Protein AF-0000000070015220 (afdb_homodimer)

InterPro domains:
  IPR000697 WH1/EVH1 domain [PF00568] (7-108)
  IPR000697 WH1/EVH1 domain [PS50229] (1-115)
  IPR000697 WH1/EVH1 domain [SM00461] (4-112)
  IPR011993 PH-like domain superfamily [G3DSA:2.30.29.30] (2-119)

Solvent-accessible surface area (backbone atoms only — not comparable to full-atom values): 13710 Å² total; per-residue (Å²): 125,86,47,76,16,44,38,71,72,39,72,27,45,23,29,56,28,28,55,36,79,88,76,70,39,80,36,51,31,42,79,93,55,78,65,57,18,47,35,29,39,30,36,32,61,74,76,72,43,38,30,45,37,26,29,32,70,86,80,63,44,53,48,39,80,42,76,64,48,78,83,61,52,76,40,75,77,46,73,34,32,34,34,36,52,62,102,84,46,40,39,35,39,43,30,80,34,54,66,33,30,48,50,46,48,55,44,50,53,50,57,50,52,65,63,47,76,68,81,76,81,71,73,80,127,125,85,48,74,16,44,38,72,72,39,74,28,44,23,28,55,28,27,55,36,78,88,77,71,38,79,37,52,31,43,79,91,55,80,64,58,18,46,33,28,39,31,36,31,61,75,76,69,44,39,31,44,38,27,30,32,70,86,79,61,43,54,49,39,80,42,76,63,50,77,83,60,52,75,41,75,78,45,73,34,31,36,34,37,52,62,101,85,48,38,40,32,37,43,29,79,34,54,67,32,32,48,51,45,47,54,44,49,52,52,58,51,52,67,61,48,76,69,80,77,78,69,68,80,127

Organism: Takifugu rubripes (NCBI:txid31033)

Radius of gyration: 19.36 Å; Cα contacts (8 Å, |Δi|>4): 521; chains: 2; bounding box: 51×55×59 Å

pLDDT: mean 88.18, std 17.17, range [24.25, 98.88]

Nearest PDB structures (foldseek):
  1qc6-assembly1_B  TM=9.858E-01  e=2.559E-16  Mus musculus
  4my6-assembly1_A  TM=9.684E-01  e=3.183E-16  Homo sapiens
  7lxf-assembly1_A  TM=9.556E-01  e=7.214E-16  Homo sapiens
  2xqn-assembly1_M  TM=9.614E-01  e=1.548E-15  Homo sapiens
  7lxe-assembly1_A  TM=9.108E-01  e=7.618E-16  Homo sapiens

Foldseek 3Di:
DQPQDKDWPFKFKWFKWWQDPVVRDTAGLDPPDTDIWIWTWIARSVVRWIWIWTARPPPRDTSDTGTDDAPWDKDPPDLQKIWTDDPPIIMMIGTPDSVRSVRVVVVSVVNNCSPPPDPPPPPDD/DQPQDKDWPFKFKWFKWWQDPVVRDTAGLDPPDTDIWIWTWIARSVVRWIWIWTARPPPRDTSDTGTDDAPWDKDPPDLQKIWTDDPPIIMMIGTPDSVRSVRVVVVSVVNNCSPPPDPPPPPDD

Sequence (250 aa):
LATWSEQSICQARASVMVYDDTSKKWVPIKPGQQGFSRINIYHNTANNTFRVVGVKLQDQQVVINYSIVKGLKYNQATPTFHQWRDARQVYGLNFASKEEATTFSNAMLFALNAYSPGGDRVCPSLATWSEQSICQARASVMVYDDTSKKWVPIKPGQQGFSRINIYHNTANNTFRVVGVKLQDQQVVINYSIVKGLKYNQATPTFHQWRDARQVYGLNFASKEEATTFSNAMLFALNAYSPGGDRVCPS

Structure (mmCIF, N/CA/C/O backbone):
data_AF-0000000070015220-model_v1
#
loop_
_entity.id
_entity.type
_entity.pdbx_description
1 polymer 'Ena/VASP-like protein'
#
loop_
_atom_site.group_PDB
_atom_site.id
_atom_site.type_symbol
_atom_site.label_atom_id
_atom_site.label_alt_id
_atom_site.label_comp_id
_atom_site.label_asym_id
_atom_site.label_entity_id
_atom_site.label_seq_id
_atom_site.pdbx_PDB_ins_code
_atom_site.Cartn_x
_atom_site.Cartn_y
_atom_site.Cartn_z
_atom_site.occupancy
_atom_site.B_iso_or_equiv
_atom_site.auth_seq_id
_atom_site.auth_comp_id
_atom_site.auth_asym_id
_atom_site.auth_atom_id
_atom_site.pdbx_PDB_model_num
ATOM 1 N N . LEU A 1 1 ? -0.855 18.141 -13.922 1 39.09 1 LEU A N 1
ATOM 2 C CA . LEU A 1 1 ? -0.878 18.297 -12.477 1 39.09 1 LEU A CA 1
ATOM 3 C C . LEU A 1 1 ? -0.25 17.094 -11.781 1 39.09 1 LEU A C 1
ATOM 5 O O . LEU A 1 1 ? -0.646 15.953 -12.031 1 39.09 1 LEU A O 1
ATOM 9 N N . ALA A 1 2 ? 0.963 17.172 -11.562 1 47.69 2 ALA A N 1
ATOM 10 C CA . ALA A 1 2 ? 1.777 16.094 -11.008 1 47.69 2 ALA A CA 1
ATOM 11 C C . ALA A 1 2 ? 1.058 15.391 -9.859 1 47.69 2 ALA A C 1
ATOM 13 O O . ALA A 1 2 ? 0.709 16.031 -8.859 1 47.69 2 ALA A O 1
ATOM 14 N N . THR A 1 3 ? 0.126 14.461 -10.102 1 61.5 3 THR A N 1
ATOM 15 C CA . THR A 1 3 ? -0.592 13.82 -9.008 1 61.5 3 THR A CA 1
ATOM 16 C C . THR A 1 3 ? 0.367 13.039 -8.109 1 61.5 3 THR A C 1
ATOM 18 O O . THR A 1 3 ? 1.135 12.203 -8.602 1 61.5 3 THR A O 1
ATOM 21 N N . TRP A 1 4 ? 0.895 13.672 -7.074 1 70.38 4 TRP A N 1
ATOM 22 C CA . TRP A 1 4 ? 1.759 13.102 -6.043 1 70.38 4 TRP A CA 1
ATOM 23 C C . TRP A 1 4 ? 1.118 11.875 -5.414 1 70.38 4 TRP A C 1
ATOM 25 O O . TRP A 1 4 ? 1.665 11.289 -4.473 1 70.38 4 TRP A O 1
ATOM 35 N N . SER A 1 5 ? 0.037 11.43 -6.16 1 80.25 5 SER A N 1
ATOM 36 C CA . SER A 1 5 ? -0.759 10.352 -5.582 1 80.25 5 SER A CA 1
ATOM 37 C C . SER A 1 5 ? -0.49 9.023 -6.285 1 80.25 5 SER A C 1
ATOM 39 O O . SER A 1 5 ? 0.103 9 -7.367 1 80.25 5 SER A O 1
ATOM 41 N N . GLU A 1 6 ? -0.924 7.969 -5.617 1 92.19 6 GLU A N 1
ATOM 42 C CA . GLU A 1 6 ? -0.95 6.617 -6.164 1 92.19 6 GLU A CA 1
ATOM 43 C C . GLU A 1 6 ? -2.018 6.48 -7.246 1 92.19 6 GLU A C 1
ATOM 45 O O . GLU A 1 6 ? -3.186 6.805 -7.016 1 92.19 6 GLU A O 1
ATOM 50 N N . GLN A 1 7 ? -1.54 6.113 -8.445 1 93.81 7 GLN A N 1
ATOM 51 C CA . GLN A 1 7 ? -2.49 5.898 -9.531 1 93.81 7 GLN A CA 1
ATOM 52 C C . GLN A 1 7 ? -2.635 4.414 -9.852 1 93.81 7 GLN A C 1
ATOM 54 O O . GLN A 1 7 ? -1.653 3.748 -10.188 1 93.81 7 GLN A O 1
ATOM 59 N N . SER A 1 8 ? -3.865 3.957 -9.727 1 96.38 8 SER A N 1
ATOM 60 C CA . SER A 1 8 ? -4.125 2.564 -10.078 1 96.38 8 SER A CA 1
ATOM 61 C C . SER A 1 8 ? -4.086 2.363 -11.594 1 96.38 8 SER A C 1
ATOM 63 O O . SER A 1 8 ? -4.77 3.07 -12.336 1 96.38 8 SER A O 1
ATOM 65 N N . ILE A 1 9 ? -3.328 1.391 -12.031 1 97 9 ILE A N 1
ATOM 66 C CA . ILE A 1 9 ? -3.258 1.188 -13.477 1 97 9 ILE A CA 1
ATOM 67 C C . ILE A 1 9 ? -4.004 -0.091 -13.859 1 97 9 ILE A C 1
ATOM 69 O O . ILE A 1 9 ? -4.199 -0.375 -15.039 1 97 9 ILE A O 1
ATOM 73 N N . CYS A 1 10 ? -4.395 -0.851 -12.914 1 98 10 CYS A N 1
ATOM 74 C CA . CYS A 1 10 ? -5.277 -1.993 -13.117 1 98 10 CYS A CA 1
ATOM 75 C C . CYS A 1 10 ? -5.863 -2.471 -11.789 1 98 10 CYS A C 1
ATOM 77 O O . CYS A 1 10 ? -5.375 -2.098 -10.727 1 98 10 CYS A O 1
ATOM 79 N N . GLN A 1 11 ? -6.918 -3.24 -11.945 1 98.19 11 GLN A N 1
ATOM 80 C CA . GLN A 1 11 ? -7.566 -3.861 -10.797 1 98.19 11 GLN A CA 1
ATOM 81 C C . GLN A 1 11 ? -8.055 -5.266 -11.133 1 98.19 11 GLN A C 1
ATOM 83 O O . GLN A 1 11 ? -8.602 -5.5 -12.211 1 98.19 11 GLN A O 1
ATOM 88 N N . ALA A 1 12 ? -7.836 -6.195 -10.219 1 98.31 12 ALA A N 1
ATOM 89 C CA . ALA A 1 12 ? -8.281 -7.582 -10.352 1 98.31 12 ALA A CA 1
ATOM 90 C C . ALA A 1 12 ? -8.594 -8.195 -8.992 1 98.31 12 ALA A C 1
ATOM 92 O O . ALA A 1 12 ? -8.227 -7.641 -7.957 1 98.31 12 ALA A O 1
ATOM 93 N N . ARG A 1 13 ? -9.391 -9.32 -9.039 1 97.69 13 ARG A N 1
ATOM 94 C CA . ARG A 1 13 ? -9.672 -10.078 -7.828 1 97.69 13 ARG A CA 1
ATOM 95 C C . ARG A 1 13 ? -8.875 -11.375 -7.797 1 97.69 13 ARG A C 1
ATOM 97 O O . ARG A 1 13 ? -8.883 -12.141 -8.766 1 97.69 13 ARG A O 1
ATOM 104 N N . ALA A 1 14 ? -8.18 -11.523 -6.656 1 98.31 14 ALA A N 1
ATOM 105 C CA . ALA A 1 14 ? -7.371 -12.727 -6.527 1 98.31 14 ALA A CA 1
ATOM 106 C C . ALA A 1 14 ? -7.148 -13.086 -5.059 1 98.31 14 ALA A C 1
ATOM 108 O O . ALA A 1 14 ? -7.277 -12.234 -4.18 1 98.31 14 ALA A O 1
ATOM 109 N N . SER A 1 15 ? -6.906 -14.336 -4.82 1 97.25 15 SER A N 1
ATOM 110 C CA . SER A 1 15 ? -6.348 -14.773 -3.545 1 97.25 15 SER A CA 1
ATOM 111 C C . SER A 1 15 ? -4.832 -14.625 -3.525 1 97.25 15 SER A C 1
ATOM 113 O O . SER A 1 15 ? -4.156 -15.008 -4.484 1 97.25 15 SER A O 1
ATOM 115 N N . VAL A 1 16 ? -4.355 -14.07 -2.48 1 96.75 16 VAL A N 1
ATOM 116 C CA . VAL A 1 16 ? -2.922 -13.844 -2.35 1 96.75 16 VAL A CA 1
ATOM 117 C C . VAL A 1 16 ? -2.295 -14.961 -1.519 1 96.75 16 VAL A C 1
ATOM 119 O O . VAL A 1 16 ? -2.693 -15.188 -0.374 1 96.75 16 VAL A O 1
ATOM 122 N N . MET A 1 17 ? -1.273 -15.523 -2.117 1 95.38 17 MET A N 1
ATOM 123 C CA . MET A 1 17 ? -0.65 -16.672 -1.465 1 95.38 17 MET A CA 1
ATOM 124 C C . MET A 1 17 ? 0.87 -16.578 -1.523 1 95.38 17 MET A C 1
ATOM 126 O O . MET A 1 17 ? 1.415 -15.789 -2.305 1 95.38 17 MET A O 1
ATOM 130 N N . VAL A 1 18 ? 1.511 -17.25 -0.59 1 94.56 18 VAL A N 1
ATOM 131 C CA . VAL A 1 18 ? 2.963 -17.406 -0.604 1 94.56 18 VAL A CA 1
ATOM 132 C C . VAL A 1 18 ? 3.332 -18.875 -0.533 1 94.56 18 VAL A C 1
ATOM 134 O O . VAL A 1 18 ? 2.598 -19.688 0.046 1 94.56 18 VAL A O 1
ATOM 137 N N . TYR A 1 19 ? 4.438 -19.156 -1.204 1 94.38 19 TYR A N 1
ATOM 138 C CA . TYR A 1 19 ? 4.898 -20.547 -1.165 1 94.38 19 TYR A CA 1
ATOM 139 C C . TYR A 1 19 ? 5.715 -20.812 0.093 1 94.38 19 TYR A C 1
ATOM 141 O O . TYR A 1 19 ? 6.691 -20.109 0.366 1 94.38 19 TYR A O 1
ATOM 149 N N . ASP A 1 20 ? 5.297 -21.75 0.908 1 91.5 20 ASP A N 1
ATOM 150 C CA . ASP A 1 20 ? 6.023 -22.188 2.098 1 91.5 20 ASP A CA 1
ATOM 151 C C . ASP A 1 20 ? 6.992 -23.312 1.769 1 91.5 20 ASP A C 1
ATOM 153 O O . ASP A 1 20 ? 6.582 -24.469 1.609 1 91.5 20 ASP A O 1
ATOM 157 N N . ASP A 1 21 ? 8.273 -23 1.827 1 89.81 21 ASP A N 1
ATOM 158 C CA . ASP A 1 21 ? 9.289 -23.984 1.46 1 89.81 21 ASP A CA 1
ATOM 159 C C . ASP A 1 21 ? 9.367 -25.109 2.486 1 89.81 21 ASP A C 1
ATOM 161 O O . ASP A 1 21 ? 9.805 -26.219 2.17 1 89.81 21 ASP A O 1
ATOM 165 N N . THR A 1 22 ? 8.992 -24.797 3.734 1 89.5 22 THR A N 1
ATOM 166 C CA . THR A 1 22 ? 9.031 -25.797 4.793 1 89.5 22 THR A CA 1
ATOM 167 C C . THR A 1 22 ? 7.953 -26.859 4.57 1 89.5 22 THR A C 1
ATOM 169 O O . THR A 1 22 ? 8.234 -28.047 4.621 1 89.5 22 THR A O 1
ATOM 172 N N . SER A 1 23 ? 6.742 -26.406 4.227 1 91.56 23 SER A N 1
ATOM 173 C CA . SER A 1 23 ? 5.625 -27.328 4.023 1 91.56 23 SER A CA 1
ATOM 174 C C . SER A 1 23 ? 5.445 -27.656 2.547 1 91.56 23 SER A C 1
ATOM 176 O O . SER A 1 23 ? 4.641 -28.531 2.197 1 91.56 23 SER A O 1
ATOM 178 N N . LYS A 1 24 ? 6.258 -27.047 1.681 1 93.56 24 LYS A N 1
ATOM 179 C CA . LYS A 1 24 ? 6.203 -27.25 0.235 1 93.56 24 LYS A CA 1
ATOM 180 C C . LYS A 1 24 ? 4.785 -27.047 -0.293 1 93.56 24 LYS A C 1
ATOM 182 O O . LYS A 1 24 ? 4.293 -27.859 -1.078 1 93.56 24 LYS A O 1
ATOM 187 N N . LYS A 1 25 ? 4.055 -26.062 0.252 1 95.19 25 LYS A N 1
ATOM 188 C CA . LYS A 1 25 ? 2.684 -25.75 -0.137 1 95.19 25 LYS A CA 1
ATOM 189 C C . LYS A 1 25 ? 2.473 -24.234 -0.258 1 95.19 25 LYS A C 1
ATOM 191 O O . LYS A 1 25 ? 3.203 -23.453 0.352 1 95.19 25 LYS A O 1
ATOM 196 N N . TRP A 1 26 ? 1.446 -23.953 -1.144 1 94.5 26 TRP A N 1
ATOM 197 C CA . TRP A 1 26 ? 0.978 -22.578 -1.171 1 94.5 26 TRP A CA 1
ATOM 198 C C . TRP A 1 26 ? 0.097 -22.281 0.037 1 94.5 26 TRP A C 1
ATOM 200 O O . TRP A 1 26 ? -0.83 -23.031 0.34 1 94.5 26 TRP A O 1
ATOM 210 N N . VAL A 1 27 ? 0.377 -21.219 0.786 1 93.44 27 VAL A N 1
ATOM 211 C CA . VAL A 1 27 ? -0.422 -20.828 1.943 1 93.44 27 VAL A CA 1
ATOM 212 C C . VAL A 1 27 ? -0.883 -19.375 1.788 1 93.44 27 VAL A C 1
ATOM 214 O O . VAL A 1 27 ? -0.221 -18.578 1.124 1 93.44 27 VAL A O 1
ATOM 217 N N . PRO A 1 28 ? -2.088 -19.094 2.371 1 93 28 PRO A N 1
ATOM 218 C CA . PRO A 1 28 ? -2.479 -17.688 2.346 1 93 28 PRO A CA 1
ATOM 219 C C . PRO A 1 28 ? -1.412 -16.766 2.936 1 93 28 PRO A C 1
ATOM 221 O O . PRO A 1 28 ? -0.749 -17.125 3.91 1 93 28 PRO A O 1
ATOM 224 N N . ILE A 1 29 ? -1.245 -15.625 2.369 1 91.56 29 ILE A N 1
ATOM 225 C CA . ILE A 1 29 ? -0.205 -14.695 2.807 1 91.56 29 ILE A CA 1
ATOM 226 C C . ILE A 1 29 ? -0.492 -14.234 4.234 1 91.56 29 ILE A C 1
ATOM 228 O O . ILE A 1 29 ? 0.433 -13.977 5.008 1 91.56 29 ILE A O 1
ATOM 232 N N . LYS A 1 30 ? -1.742 -14.016 4.566 1 86.81 30 LYS A N 1
ATOM 233 C CA . LYS A 1 30 ? -2.172 -13.789 5.945 1 86.81 30 LYS A CA 1
ATOM 234 C C . LYS A 1 30 ? -2.883 -15.016 6.508 1 86.81 30 LYS A C 1
ATOM 236 O O . LYS A 1 30 ? -3.984 -15.359 6.074 1 86.81 30 LYS A O 1
ATOM 241 N N . PRO A 1 31 ? -2.133 -15.57 7.445 1 77.88 31 PRO A N 1
ATOM 242 C CA . PRO A 1 31 ? -2.732 -16.797 7.988 1 77.88 31 PRO A CA 1
ATOM 243 C C . PRO A 1 31 ? -4.156 -16.578 8.492 1 77.88 31 PRO A C 1
ATOM 245 O O . PRO A 1 31 ? -4.434 -15.586 9.172 1 77.88 31 PRO A O 1
ATOM 248 N N . GLY A 1 32 ? -5.02 -17.438 8.141 1 77.81 32 GLY A N 1
ATOM 249 C CA . GLY A 1 32 ? -6.398 -17.391 8.594 1 77.81 32 GLY A CA 1
ATOM 250 C C . GLY A 1 32 ? -7.27 -16.453 7.762 1 77.81 32 GLY A C 1
ATOM 251 O O . GLY A 1 32 ? -8.477 -16.375 7.98 1 77.81 32 GLY A O 1
ATOM 252 N N . GLN A 1 33 ? -6.672 -15.773 6.926 1 79.56 33 GLN A N 1
ATOM 253 C CA . GLN A 1 33 ? -7.438 -14.875 6.07 1 79.56 33 GLN A CA 1
ATOM 254 C C . GLN A 1 33 ? -7.543 -15.43 4.648 1 79.56 33 GLN A C 1
ATOM 256 O O . GLN A 1 33 ? -6.613 -15.281 3.852 1 79.56 33 GLN A O 1
ATOM 261 N N . GLN A 1 34 ? -8.617 -16.156 4.477 1 81.75 34 GLN A N 1
ATOM 262 C CA . GLN A 1 34 ? -8.875 -16.719 3.148 1 81.75 34 GLN A CA 1
ATOM 263 C C . GLN A 1 34 ? -9.828 -15.828 2.355 1 81.75 34 GLN A C 1
ATOM 265 O O . GLN A 1 34 ? -10.438 -14.906 2.91 1 81.75 34 GLN A O 1
ATOM 270 N N . GLY A 1 35 ? -9.852 -16.016 1.028 1 91.31 35 GLY A N 1
ATOM 271 C CA . GLY A 1 35 ? -10.773 -15.258 0.188 1 91.31 35 GLY A CA 1
ATOM 272 C C . GLY A 1 35 ? -10.062 -14.336 -0.789 1 91.31 35 GLY A C 1
ATOM 273 O O . GLY A 1 35 ? -8.836 -14.32 -0.853 1 91.31 35 GLY A O 1
ATOM 274 N N . PHE A 1 36 ? -10.852 -13.656 -1.518 1 95.81 36 PHE A N 1
ATOM 275 C CA . PHE A 1 36 ? -10.32 -12.781 -2.553 1 95.81 36 PHE A CA 1
ATOM 276 C C . PHE A 1 36 ? -10.016 -11.398 -1.986 1 95.81 36 PHE A C 1
ATOM 278 O O . PHE A 1 36 ? -10.656 -10.961 -1.032 1 95.81 36 PHE A O 1
ATOM 285 N N . SER A 1 37 ? -9.039 -10.875 -2.541 1 96.62 37 SER A N 1
ATOM 286 C CA . SER A 1 37 ? -8.695 -9.477 -2.336 1 96.62 37 SER A CA 1
ATOM 287 C C . SER A 1 37 ? -8.773 -8.688 -3.641 1 96.62 37 SER A C 1
ATOM 289 O O . SER A 1 37 ? -8.727 -9.273 -4.727 1 96.62 37 SER A O 1
ATOM 291 N N . ARG A 1 38 ? -9.031 -7.438 -3.469 1 97 38 ARG A N 1
ATOM 292 C CA . ARG A 1 38 ? -8.859 -6.539 -4.605 1 97 38 ARG A CA 1
ATOM 293 C C . ARG A 1 38 ? -7.387 -6.219 -4.828 1 97 38 ARG A C 1
ATOM 295 O O . ARG A 1 38 ? -6.734 -5.637 -3.955 1 97 38 ARG A O 1
ATOM 302 N N . ILE A 1 39 ? -6.859 -6.629 -6.023 1 98.31 39 ILE A N 1
ATOM 303 C CA . ILE A 1 39 ? -5.449 -6.445 -6.348 1 98.31 39 ILE A CA 1
ATOM 304 C C . ILE A 1 39 ? -5.297 -5.281 -7.324 1 98.31 39 ILE A C 1
ATOM 306 O O . ILE A 1 39 ? -5.941 -5.254 -8.375 1 98.31 39 ILE A O 1
ATOM 310 N N . ASN A 1 40 ? -4.496 -4.293 -6.949 1 98.25 40 ASN A N 1
ATOM 311 C CA . ASN A 1 40 ? -4.168 -3.188 -7.84 1 98.25 40 ASN A CA 1
ATOM 312 C C . ASN A 1 40 ? -2.662 -3.07 -8.055 1 98.25 40 ASN A C 1
ATOM 314 O O . ASN A 1 40 ? -1.873 -3.449 -7.191 1 98.25 40 ASN A O 1
ATOM 318 N N . ILE A 1 41 ? -2.359 -2.693 -9.188 1 98.31 41 ILE A N 1
ATOM 319 C CA . ILE A 1 41 ? -1.02 -2.156 -9.398 1 98.31 41 ILE A CA 1
ATOM 320 C C . ILE A 1 41 ? -1.067 -0.631 -9.398 1 98.31 41 ILE A C 1
ATOM 322 O O . ILE A 1 41 ? -1.793 -0.024 -10.188 1 98.31 41 ILE A O 1
ATOM 326 N N . TYR A 1 42 ? -0.327 -0.09 -8.477 1 97.5 42 TYR A N 1
ATOM 327 C CA . TYR A 1 42 ? -0.284 1.364 -8.367 1 97.5 42 TYR A CA 1
ATOM 328 C C . TYR A 1 42 ? 1.027 1.915 -8.914 1 97.5 42 TYR A C 1
ATOM 330 O O . TYR A 1 42 ? 2.09 1.323 -8.711 1 97.5 42 TYR A O 1
ATOM 338 N N . HIS A 1 43 ? 0.865 3.041 -9.555 1 95.69 43 HIS A N 1
ATOM 339 C CA . HIS A 1 43 ? 2.01 3.83 -10 1 95.69 43 HIS A CA 1
ATOM 340 C C . HIS A 1 43 ? 2.166 5.094 -9.164 1 95.69 43 HIS A C 1
ATOM 342 O O . HIS A 1 43 ? 1.271 5.941 -9.133 1 95.69 43 HIS A O 1
ATOM 348 N N . ASN A 1 44 ? 3.262 5.184 -8.453 1 91.75 44 ASN A N 1
ATOM 349 C CA . ASN A 1 44 ? 3.656 6.438 -7.824 1 91.75 44 ASN A CA 1
ATOM 350 C C . ASN A 1 44 ? 4.445 7.324 -8.781 1 91.75 44 ASN A C 1
ATOM 352 O O . ASN A 1 44 ? 5.656 7.148 -8.945 1 91.75 44 ASN A O 1
ATOM 356 N N . THR A 1 45 ? 3.75 8.266 -9.312 1 85.44 45 THR A N 1
ATOM 357 C CA . THR A 1 45 ? 4.328 9.078 -10.375 1 85.44 45 THR A CA 1
ATOM 358 C C . THR A 1 45 ? 5.457 9.953 -9.836 1 85.44 45 THR A C 1
ATOM 360 O O . THR A 1 45 ? 6.422 10.242 -10.555 1 85.44 45 THR A O 1
ATOM 363 N N . ALA A 1 46 ? 5.336 10.336 -8.609 1 79.19 46 ALA A N 1
ATOM 364 C CA . ALA A 1 46 ? 6.379 11.172 -8.016 1 79.19 46 ALA A CA 1
ATOM 365 C C . ALA A 1 46 ? 7.715 10.43 -7.973 1 79.19 46 ALA A C 1
ATOM 367 O O . ALA A 1 46 ? 8.758 11.008 -8.266 1 79.19 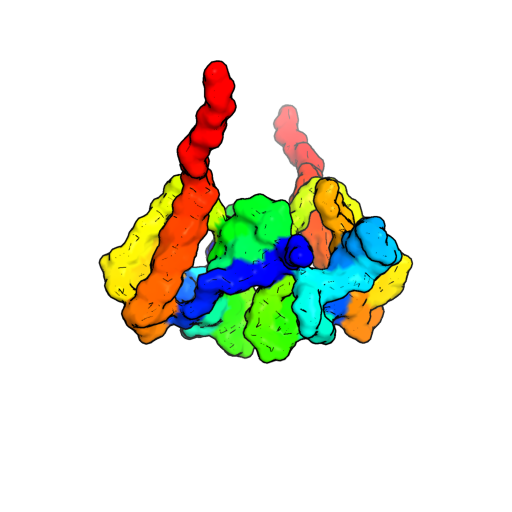46 ALA A O 1
ATOM 368 N N . ASN A 1 47 ? 7.695 9.156 -7.641 1 85.5 47 ASN A N 1
ATOM 369 C CA . ASN A 1 47 ? 8.906 8.352 -7.535 1 85.5 47 ASN A CA 1
ATOM 370 C C . ASN A 1 47 ? 9.094 7.449 -8.758 1 85.5 47 ASN A C 1
ATOM 372 O O . ASN A 1 47 ? 10.141 6.812 -8.906 1 85.5 47 ASN A O 1
ATOM 376 N N . ASN A 1 48 ? 8.18 7.453 -9.664 1 88.81 48 ASN A N 1
ATOM 377 C CA . ASN A 1 48 ? 8.141 6.57 -10.828 1 88.81 48 ASN A CA 1
ATOM 378 C C . ASN A 1 48 ? 8.359 5.113 -10.43 1 88.81 48 ASN A C 1
ATOM 380 O O . ASN A 1 48 ? 9.219 4.434 -10.992 1 88.81 48 ASN A O 1
ATOM 384 N N . THR A 1 49 ? 7.637 4.703 -9.391 1 93.44 49 THR A N 1
ATOM 385 C CA . THR A 1 49 ? 7.711 3.334 -8.898 1 93.44 49 THR A CA 1
ATOM 386 C C . THR A 1 49 ? 6.348 2.652 -8.977 1 93.44 49 THR A C 1
ATOM 388 O O . THR A 1 49 ? 5.316 3.324 -9.07 1 93.44 49 THR A O 1
ATOM 391 N N . PHE A 1 50 ? 6.344 1.311 -9.016 1 96.81 50 PHE A N 1
ATOM 392 C CA . PHE A 1 50 ? 5.129 0.509 -9.086 1 96.81 50 PHE A CA 1
ATOM 393 C C . PHE A 1 50 ? 5.051 -0.463 -7.914 1 96.81 50 PHE A C 1
ATOM 395 O O . PHE A 1 50 ? 6.066 -1.007 -7.484 1 96.81 50 PHE A O 1
ATOM 402 N N . ARG A 1 51 ? 3.816 -0.59 -7.441 1 97.25 51 ARG A N 1
ATOM 403 C CA . ARG A 1 51 ? 3.621 -1.556 -6.363 1 97.25 51 ARG A CA 1
ATOM 404 C C . ARG A 1 51 ? 2.354 -2.375 -6.59 1 97.25 51 ARG A C 1
ATOM 406 O O . ARG A 1 51 ? 1.342 -1.848 -7.055 1 97.25 51 ARG A O 1
ATOM 413 N N . VAL A 1 52 ? 2.43 -3.684 -6.293 1 97.81 52 VAL A N 1
ATOM 414 C CA . VAL A 1 52 ? 1.242 -4.52 -6.172 1 97.81 52 VAL A CA 1
ATOM 415 C C . VAL A 1 52 ? 0.638 -4.359 -4.777 1 97.81 52 VAL A C 1
ATOM 417 O O . VAL A 1 52 ? 1.297 -4.637 -3.771 1 97.81 52 VAL A O 1
ATOM 420 N N . VAL A 1 53 ? -0.586 -3.869 -4.75 1 97.75 53 VAL A N 1
ATOM 421 C CA . VAL A 1 53 ? -1.269 -3.693 -3.471 1 97.75 53 VAL A CA 1
ATOM 422 C C . VAL A 1 53 ? -2.564 -4.5 -3.461 1 97.75 53 VAL A C 1
ATOM 424 O O . VAL A 1 53 ? -3.387 -4.375 -4.375 1 97.75 53 VAL A O 1
ATOM 427 N N . GLY A 1 54 ? -2.695 -5.375 -2.479 1 96.94 54 GLY A N 1
ATOM 428 C CA . GLY A 1 54 ? -3.904 -6.156 -2.281 1 96.94 54 GLY A CA 1
ATOM 429 C C . GLY A 1 54 ? -4.672 -5.762 -1.033 1 96.94 54 GLY A C 1
ATOM 430 O O . GLY A 1 54 ? -4.102 -5.684 0.056 1 96.94 54 GLY A O 1
ATOM 431 N N . VAL A 1 55 ? -5.973 -5.531 -1.207 1 95.38 55 VAL A N 1
ATOM 432 C CA . VAL A 1 55 ? -6.836 -5.133 -0.1 1 95.38 55 VAL A CA 1
ATOM 433 C C . VAL A 1 55 ? -7.953 -6.16 0.083 1 95.38 55 VAL A C 1
ATOM 435 O O . VAL A 1 55 ? -8.68 -6.469 -0.863 1 95.38 55 VAL A O 1
ATOM 438 N N . LYS A 1 56 ? -7.965 -6.59 1.347 1 93.81 56 LYS A N 1
ATOM 439 C CA . LYS A 1 56 ? -9.008 -7.57 1.635 1 93.81 56 LYS A CA 1
ATOM 440 C C . LYS A 1 56 ? -10.398 -6.957 1.461 1 93.81 56 LYS A C 1
ATOM 442 O O . LYS A 1 56 ? -10.648 -5.836 1.91 1 93.81 56 LYS A O 1
ATOM 447 N N . LEU A 1 57 ? -11.312 -7.801 0.904 1 88.5 57 LEU A N 1
ATOM 448 C CA . LEU A 1 57 ? -12.672 -7.324 0.665 1 88.5 57 LEU A CA 1
ATOM 449 C C . LEU A 1 57 ? -13.445 -7.203 1.974 1 88.5 57 LEU A C 1
ATOM 451 O O . LEU A 1 57 ? -14.273 -6.305 2.129 1 88.5 57 LEU A O 1
ATOM 455 N N . GLN A 1 58 ? -13.156 -7.977 2.908 1 87.31 58 GLN A N 1
ATOM 456 C CA . GLN A 1 58 ? -13.93 -8.086 4.141 1 87.31 58 GLN A CA 1
ATOM 457 C C . GLN A 1 58 ? -13.609 -6.938 5.094 1 87.31 58 GLN A C 1
ATOM 459 O O . GLN A 1 58 ? -14.516 -6.258 5.582 1 87.31 58 GLN A O 1
ATOM 464 N N . ASP A 1 59 ? -12.328 -6.66 5.379 1 87.06 59 ASP A N 1
ATOM 465 C CA . ASP A 1 59 ? -11.969 -5.691 6.41 1 87.06 59 ASP A CA 1
ATOM 466 C C . ASP A 1 59 ? -11.133 -4.555 5.836 1 87.06 59 ASP A C 1
ATOM 468 O O . ASP A 1 59 ? -10.695 -3.668 6.57 1 87.06 59 ASP A O 1
ATOM 472 N N . GLN A 1 60 ? -10.852 -4.582 4.574 1 89.19 60 GLN A N 1
ATOM 473 C CA . GLN A 1 60 ? -10.164 -3.541 3.812 1 89.19 60 GLN A CA 1
ATOM 474 C C . GLN A 1 60 ? -8.727 -3.363 4.293 1 89.19 60 GLN A C 1
ATOM 476 O O . GLN A 1 60 ? -8.148 -2.285 4.145 1 89.19 60 GLN A O 1
ATOM 481 N N . GLN A 1 61 ? -8.203 -4.422 4.871 1 92.19 61 GLN A N 1
ATOM 482 C CA . GLN A 1 61 ? -6.797 -4.41 5.27 1 92.19 61 GLN A CA 1
ATOM 483 C C . GLN A 1 61 ? -5.887 -4.758 4.094 1 92.19 61 GLN A C 1
ATOM 485 O O . GLN A 1 61 ? -6.215 -5.629 3.287 1 92.19 61 GLN A O 1
ATOM 490 N N . VAL A 1 62 ? -4.84 -4.105 4.094 1 95.44 62 VAL A N 1
ATOM 491 C CA . VAL A 1 62 ? -3.844 -4.43 3.076 1 95.44 62 VAL A CA 1
ATOM 492 C C . VAL A 1 62 ? -3.193 -5.773 3.4 1 95.44 62 VAL A C 1
ATOM 494 O O . VAL A 1 62 ? -2.717 -5.984 4.52 1 95.44 62 VAL A O 1
ATOM 497 N N . VAL A 1 63 ? -3.174 -6.703 2.426 1 94.19 63 VAL A N 1
ATOM 498 C CA . VAL A 1 63 ? -2.602 -8.023 2.664 1 94.19 63 VAL A CA 1
ATOM 499 C C . VAL A 1 63 ? -1.239 -8.125 1.982 1 94.19 63 VAL A C 1
ATOM 501 O O . VAL A 1 63 ? -0.379 -8.898 2.414 1 94.19 63 VAL A O 1
ATOM 504 N N . ILE A 1 64 ? -1.049 -7.375 0.974 1 95.19 64 ILE A N 1
ATOM 505 C CA . ILE A 1 64 ? 0.241 -7.344 0.292 1 95.19 64 ILE A CA 1
ATOM 506 C C . ILE A 1 64 ? 0.532 -5.926 -0.198 1 95.19 64 ILE A C 1
ATOM 508 O O . ILE A 1 64 ? -0.37 -5.227 -0.663 1 95.19 64 ILE A O 1
ATOM 512 N N . ASN A 1 65 ? 1.646 -5.453 0.012 1 96.31 65 ASN A N 1
ATOM 513 C CA . ASN A 1 65 ? 2.242 -4.215 -0.478 1 96.31 65 ASN A CA 1
ATOM 514 C C . ASN A 1 65 ? 3.664 -4.441 -0.985 1 96.31 65 ASN A C 1
ATOM 516 O O . ASN A 1 65 ? 4.629 -4.301 -0.23 1 96.31 65 ASN A O 1
ATOM 520 N N . TYR A 1 66 ? 3.744 -4.801 -2.293 1 95.69 66 TYR A N 1
ATOM 521 C CA . TYR A 1 66 ? 4.988 -5.305 -2.857 1 95.69 66 TYR A CA 1
ATOM 522 C C . TYR A 1 66 ? 5.527 -4.363 -3.928 1 95.69 66 TYR A C 1
ATOM 524 O O . TYR A 1 66 ? 4.809 -4.008 -4.867 1 95.69 66 TYR A O 1
ATOM 532 N N . SER A 1 67 ? 6.801 -4.008 -3.754 1 95.81 67 SER A N 1
ATOM 533 C CA . SER A 1 67 ? 7.457 -3.154 -4.742 1 95.81 67 SER A CA 1
ATOM 534 C C . SER A 1 67 ? 7.891 -3.957 -5.961 1 95.81 67 SER A C 1
ATOM 536 O O . SER A 1 67 ? 8.633 -4.934 -5.84 1 95.81 67 SER A O 1
ATOM 538 N N . ILE A 1 68 ? 7.383 -3.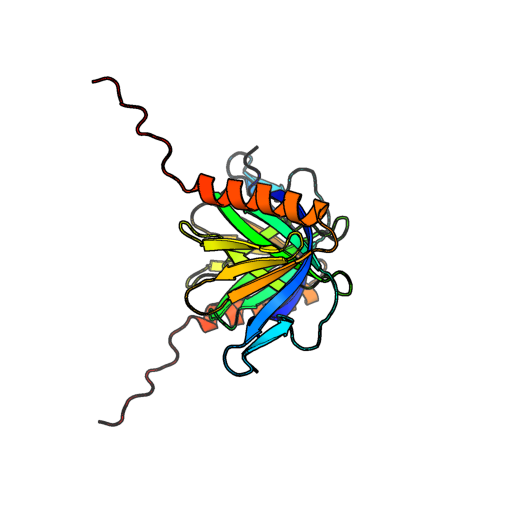529 -7.094 1 96.12 68 ILE A N 1
ATOM 539 C CA . ILE A 1 68 ? 7.852 -4.137 -8.336 1 96.12 68 ILE A CA 1
ATOM 540 C C . ILE A 1 68 ? 9.211 -3.553 -8.711 1 96.12 68 ILE A C 1
ATOM 542 O O . ILE A 1 68 ? 9.336 -2.342 -8.906 1 96.12 68 ILE A O 1
ATOM 546 N N . VAL A 1 69 ? 10.156 -4.383 -8.82 1 93.19 69 VAL A N 1
ATOM 547 C CA . VAL A 1 69 ? 11.516 -3.922 -9.102 1 93.19 69 VAL A CA 1
ATOM 548 C C . VAL A 1 69 ? 11.961 -4.438 -10.469 1 93.19 69 VAL A C 1
ATOM 550 O O . VAL A 1 69 ? 11.422 -5.422 -10.977 1 93.19 69 VAL A O 1
ATOM 553 N N . LYS A 1 70 ? 12.953 -3.664 -10.922 1 89.5 70 LYS A N 1
ATOM 554 C CA . LYS A 1 70 ? 13.531 -4.102 -12.188 1 89.5 70 LYS A CA 1
ATOM 555 C C . LYS A 1 70 ? 14.062 -5.527 -12.086 1 89.5 70 LYS A C 1
ATOM 557 O O . LYS A 1 70 ? 14.727 -5.879 -11.109 1 89.5 70 LYS A O 1
ATOM 562 N N . GLY A 1 71 ? 13.797 -6.348 -13.117 1 88.38 71 GLY A N 1
ATOM 563 C CA . GLY A 1 71 ? 14.32 -7.703 -13.156 1 88.38 71 GLY A CA 1
ATOM 564 C C . GLY A 1 71 ? 13.445 -8.703 -12.438 1 88.38 71 GLY A C 1
ATOM 565 O O . GLY A 1 71 ? 13.773 -9.891 -12.367 1 88.38 71 GL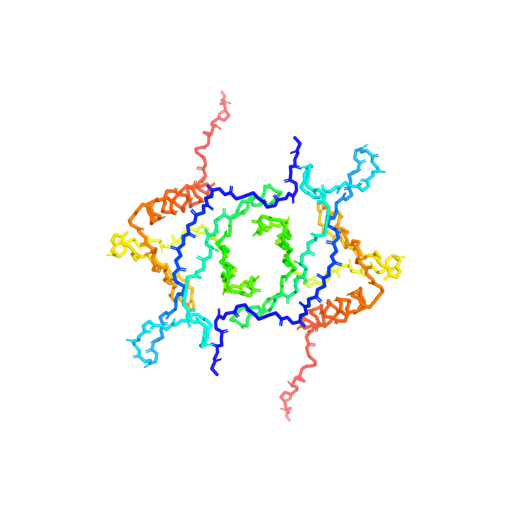Y A O 1
ATOM 566 N N . LEU A 1 72 ? 12.391 -8.234 -11.883 1 93.5 72 LEU A N 1
ATOM 567 C CA . LEU A 1 72 ? 11.453 -9.156 -11.258 1 93.5 72 LEU A CA 1
ATOM 568 C C . LEU A 1 72 ? 11 -10.227 -12.242 1 93.5 72 LEU A C 1
ATOM 570 O O . LEU A 1 72 ? 10.641 -9.914 -13.383 1 93.5 72 LEU A O 1
ATOM 574 N N . LYS A 1 73 ? 11.031 -11.469 -11.812 1 94.19 73 LYS A N 1
ATOM 575 C CA . LYS A 1 73 ? 10.609 -12.578 -12.664 1 94.19 73 LYS A CA 1
ATOM 576 C C . LYS A 1 73 ? 9.133 -12.906 -12.445 1 94.19 73 LYS A C 1
ATOM 578 O O . LYS A 1 73 ? 8.766 -13.5 -11.43 1 94.19 73 LYS A O 1
ATOM 583 N N . TYR A 1 74 ? 8.453 -12.562 -13.414 1 97 74 TYR A N 1
ATOM 58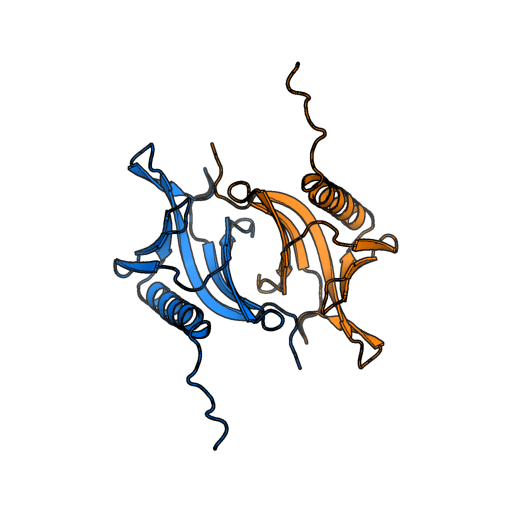4 C CA . TYR A 1 74 ? 7.016 -12.773 -13.398 1 97 74 TYR A CA 1
ATOM 585 C C . TYR A 1 74 ? 6.629 -13.961 -14.273 1 97 74 TYR A C 1
ATOM 587 O O . TYR A 1 74 ? 7.043 -14.047 -15.43 1 97 74 TYR A O 1
ATOM 595 N N . ASN A 1 75 ? 5.812 -14.898 -13.656 1 97.81 75 ASN A N 1
ATOM 596 C CA . ASN A 1 75 ? 5.461 -16.141 -14.344 1 97.81 75 ASN A CA 1
ATOM 597 C C . ASN A 1 75 ? 3.957 -16.391 -14.32 1 97.81 75 ASN A C 1
ATOM 599 O O . ASN A 1 75 ? 3.359 -16.484 -13.242 1 97.81 75 ASN A O 1
ATOM 603 N N . GLN A 1 76 ? 3.4 -16.484 -15.5 1 98.25 76 GLN A N 1
ATOM 604 C CA . GLN A 1 76 ? 2.004 -16.891 -15.609 1 98.25 76 GLN A CA 1
ATOM 605 C C . GLN A 1 76 ? 1.872 -18.422 -15.617 1 98.25 76 GLN A C 1
ATOM 607 O O . GLN A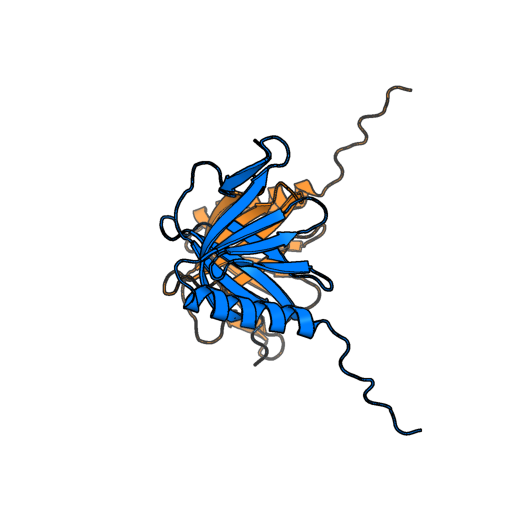 1 76 ? 1.676 -19.016 -16.672 1 98.25 76 GLN A O 1
ATOM 612 N N . ALA A 1 77 ? 1.871 -19 -14.438 1 98.19 77 ALA A N 1
ATOM 613 C CA . ALA A 1 77 ? 1.946 -20.453 -14.289 1 98.19 77 ALA A CA 1
ATOM 614 C C . ALA A 1 77 ? 0.73 -21.125 -14.914 1 98.19 77 ALA A C 1
ATOM 616 O O . ALA A 1 77 ? 0.856 -22.172 -15.555 1 98.19 77 ALA A O 1
ATOM 617 N N . THR A 1 78 ? -0.481 -20.672 -14.586 1 98.38 78 THR A N 1
ATOM 618 C CA . THR A 1 78 ? -1.725 -21.078 -15.234 1 98.38 78 THR A CA 1
ATOM 619 C C . THR A 1 78 ? -2.521 -19.844 -15.68 1 98.38 78 THR A C 1
ATOM 621 O O . THR A 1 78 ? -2.162 -18.719 -15.352 1 98.38 78 THR A O 1
ATOM 624 N N . PRO A 1 79 ? -3.59 -20.031 -16.438 1 98.44 79 PRO A N 1
ATOM 625 C CA . PRO A 1 79 ? -4.41 -18.906 -16.891 1 98.44 79 PRO A CA 1
ATOM 626 C C . PRO A 1 79 ? -4.973 -18.094 -15.727 1 98.44 79 PRO A C 1
ATOM 628 O O . PRO A 1 79 ? -5.312 -16.906 -15.898 1 98.44 79 PRO A O 1
ATOM 631 N N . THR A 1 80 ? -5.059 -18.656 -14.508 1 98.75 80 THR A N 1
ATOM 632 C CA . THR A 1 80 ? -5.664 -17.906 -13.406 1 98.75 80 THR A CA 1
ATOM 633 C C . THR A 1 80 ? -4.707 -17.828 -12.219 1 98.75 80 THR A C 1
ATOM 635 O O . THR A 1 80 ? -5.07 -17.328 -11.156 1 98.75 80 THR A O 1
ATOM 638 N N . PHE A 1 81 ? -3.512 -18.391 -12.414 1 98.62 81 PHE A N 1
ATOM 639 C CA . PHE A 1 81 ? -2.547 -18.359 -11.32 1 98.62 81 PHE A CA 1
ATOM 640 C C . PHE A 1 81 ? -1.201 -17.828 -11.797 1 98.62 81 PHE A C 1
ATOM 642 O O . PHE A 1 81 ? -0.545 -18.453 -12.641 1 98.62 81 PHE A O 1
ATOM 649 N N . HIS A 1 82 ? -0.809 -16.688 -11.25 1 98.88 82 HIS A N 1
ATOM 650 C CA . HIS A 1 82 ? 0.475 -16.062 -11.555 1 98.88 82 HIS A CA 1
ATOM 651 C C . HIS A 1 82 ? 1.366 -16 -10.32 1 98.88 82 HIS A C 1
ATOM 653 O O . HIS A 1 82 ? 0.871 -16.016 -9.195 1 98.88 82 HIS A O 1
ATOM 659 N N . GLN A 1 83 ? 2.617 -16 -10.555 1 98.38 83 GLN A N 1
ATOM 660 C CA . GLN A 1 83 ? 3.533 -16 -9.414 1 98.38 83 GLN A CA 1
ATOM 661 C C . GLN A 1 83 ? 4.809 -15.227 -9.742 1 98.38 83 GLN A C 1
ATOM 663 O O . GLN A 1 83 ? 5.137 -15.031 -10.914 1 98.38 83 GLN A O 1
ATOM 668 N N . TRP A 1 84 ? 5.469 -14.688 -8.773 1 97.25 84 TRP A N 1
ATOM 669 C CA . TRP A 1 84 ? 6.793 -14.086 -8.891 1 97.25 84 TRP A CA 1
ATOM 670 C C . TRP A 1 84 ? 7.621 -14.336 -7.641 1 97.25 84 TRP A C 1
ATOM 672 O O . TRP A 1 84 ? 7.086 -14.742 -6.605 1 97.25 84 TRP A O 1
ATOM 682 N N . ARG A 1 85 ? 8.906 -14.234 -7.785 1 93.5 85 ARG A N 1
ATOM 683 C CA . ARG A 1 85 ? 9.812 -14.531 -6.68 1 93.5 85 ARG A CA 1
ATOM 684 C C . ARG A 1 85 ? 10.75 -13.367 -6.418 1 93.5 85 ARG A C 1
ATOM 686 O O . ARG A 1 85 ? 11.227 -12.719 -7.355 1 93.5 85 ARG A O 1
ATOM 693 N N . ASP A 1 86 ? 10.836 -13.008 -5.102 1 87.56 86 ASP A N 1
ATOM 694 C CA . ASP A 1 86 ? 11.961 -12.164 -4.715 1 87.56 86 ASP A CA 1
ATOM 695 C C . ASP A 1 86 ? 13.008 -12.961 -3.945 1 87.56 86 ASP A C 1
ATOM 697 O O . ASP A 1 86 ? 13.047 -14.195 -4.031 1 87.56 86 ASP A O 1
ATOM 701 N N . ALA A 1 87 ? 14.047 -12.328 -3.275 1 82.75 87 ALA A N 1
ATOM 702 C CA . ALA A 1 87 ? 15.164 -12.992 -2.613 1 82.75 87 ALA A CA 1
ATOM 703 C C . ALA A 1 87 ? 14.664 -13.938 -1.52 1 82.75 87 ALA A C 1
ATOM 705 O O . ALA A 1 87 ? 15.289 -14.969 -1.25 1 82.75 87 ALA A O 1
ATOM 706 N N . ARG A 1 88 ? 13.516 -13.727 -1.008 1 81.88 88 ARG A N 1
ATOM 707 C CA . ARG A 1 88 ? 13.109 -14.414 0.215 1 81.88 88 ARG A CA 1
ATOM 708 C C . ARG A 1 88 ? 11.844 -15.227 -0.01 1 81.88 88 ARG A C 1
ATOM 710 O O . ARG A 1 88 ? 11.648 -16.266 0.624 1 81.88 88 ARG A O 1
ATOM 717 N N . GLN A 1 89 ? 11.047 -14.82 -0.969 1 88.69 89 GLN A N 1
ATOM 718 C CA . GLN A 1 89 ? 9.695 -15.367 -0.981 1 88.69 89 GLN A CA 1
ATOM 719 C C . GLN A 1 89 ? 9.172 -15.508 -2.408 1 88.69 89 GLN A C 1
ATOM 721 O O . GLN A 1 89 ? 9.562 -14.75 -3.297 1 88.69 89 GLN A O 1
ATOM 726 N N . VAL A 1 90 ? 8.406 -16.578 -2.584 1 95.12 90 VAL A N 1
ATOM 727 C CA . VAL A 1 90 ? 7.637 -16.719 -3.816 1 95.12 90 VAL A CA 1
ATOM 728 C C . VAL A 1 90 ? 6.184 -16.312 -3.566 1 95.12 90 VAL A C 1
ATOM 730 O O . VAL A 1 90 ? 5.531 -16.859 -2.674 1 95.12 90 VAL A O 1
ATOM 733 N N . TYR A 1 91 ? 5.715 -15.406 -4.375 1 96 91 TYR A N 1
ATOM 734 C CA . TYR A 1 91 ? 4.348 -14.914 -4.25 1 96 91 TYR A CA 1
ATOM 735 C C . TYR A 1 91 ? 3.461 -15.492 -5.348 1 96 91 TYR A C 1
ATOM 737 O O . TYR A 1 91 ? 3.916 -15.703 -6.473 1 96 91 TYR A O 1
ATOM 745 N N . GLY A 1 92 ? 2.209 -15.656 -4.98 1 97.62 92 GLY A N 1
ATOM 746 C CA . GLY A 1 92 ? 1.234 -16.141 -5.945 1 97.62 92 GLY A CA 1
ATOM 747 C C . GLY A 1 92 ? -0.105 -15.43 -5.844 1 97.62 92 GLY A C 1
ATOM 748 O O . GLY A 1 92 ? -0.566 -15.125 -4.742 1 97.62 92 GLY A O 1
ATOM 749 N N . LEU A 1 93 ? -0.682 -15.211 -6.992 1 98.31 93 LEU A N 1
ATOM 750 C CA . LEU A 1 93 ? -2.043 -14.695 -7.094 1 98.31 93 LEU A CA 1
ATOM 751 C C . LEU A 1 93 ? -2.945 -15.68 -7.832 1 98.31 93 LEU A C 1
ATOM 753 O O . LEU A 1 93 ? -2.652 -16.062 -8.969 1 98.31 93 LEU A O 1
ATOM 757 N N . ASN A 1 94 ? -3.957 -16.094 -7.113 1 98.5 94 ASN A N 1
ATOM 758 C CA . ASN A 1 94 ? -5.004 -16.891 -7.738 1 98.5 94 ASN A CA 1
ATOM 759 C C . ASN A 1 94 ? -6.223 -16.047 -8.094 1 98.5 94 ASN A C 1
ATOM 761 O O . ASN A 1 94 ? -7.051 -15.758 -7.23 1 98.5 94 ASN A O 1
ATOM 765 N N . PHE A 1 95 ? -6.344 -15.789 -9.422 1 98.69 95 PHE A N 1
ATOM 766 C CA . PHE A 1 95 ? -7.324 -14.812 -9.883 1 98.69 95 PHE A CA 1
ATOM 767 C C . PHE A 1 95 ? -8.711 -15.445 -9.992 1 98.69 95 PHE A C 1
ATOM 769 O O . PHE A 1 95 ? -8.828 -16.656 -10.211 1 98.69 95 PHE A O 1
ATOM 776 N N . ALA A 1 96 ? -9.734 -14.555 -9.836 1 98.25 96 ALA A N 1
ATOM 777 C CA . ALA A 1 96 ? -11.125 -15 -9.891 1 98.25 96 ALA A CA 1
ATOM 778 C C . ALA A 1 96 ? -11.508 -15.43 -11.305 1 98.25 96 ALA A C 1
ATOM 780 O O . ALA A 1 96 ? -12.469 -16.188 -11.492 1 98.25 96 ALA A O 1
ATOM 781 N N . SER A 1 97 ? -10.82 -14.898 -12.328 1 98.62 97 SER A N 1
ATOM 782 C CA . SER A 1 97 ? -11.102 -15.25 -13.711 1 98.62 97 SER A CA 1
ATOM 783 C C . SER A 1 97 ? -9.875 -15.047 -14.602 1 98.62 97 SER A C 1
ATOM 785 O O . SER A 1 97 ? -8.922 -14.367 -14.203 1 98.62 97 SER A O 1
ATOM 787 N N . LYS A 1 98 ? -9.984 -15.688 -15.797 1 98.44 98 LYS A N 1
ATOM 788 C CA . LYS A 1 98 ? -8.914 -15.508 -16.781 1 98.44 98 LYS A CA 1
ATOM 789 C C . LYS A 1 98 ? -8.805 -14.047 -17.219 1 98.44 98 LYS A C 1
ATOM 791 O O . LYS A 1 98 ? -7.707 -13.547 -17.453 1 98.44 98 LYS A O 1
ATOM 796 N N . GLU A 1 99 ? -9.938 -13.43 -17.25 1 98.5 99 GLU A N 1
ATOM 797 C CA . GLU A 1 99 ? -9.969 -12.031 -17.656 1 98.5 99 GLU A CA 1
ATOM 798 C C . GLU A 1 99 ? -9.242 -11.141 -16.656 1 98.5 99 GLU A C 1
ATOM 800 O O . GLU A 1 99 ? -8.453 -10.273 -17.047 1 98.5 99 GLU A O 1
ATOM 805 N N . GLU A 1 100 ? -9.477 -11.422 -15.453 1 98.38 100 GLU A N 1
ATOM 806 C CA . GLU A 1 100 ? -8.812 -10.648 -14.406 1 98.38 100 GLU A CA 1
ATOM 807 C C . GLU A 1 100 ? -7.309 -10.93 -14.391 1 98.38 100 GLU A C 1
ATOM 809 O O . GLU A 1 100 ? -6.504 -10.016 -14.203 1 98.38 100 GLU A O 1
ATOM 814 N N . ALA A 1 101 ? -6.98 -12.148 -14.648 1 98.81 101 ALA A N 1
ATOM 815 C CA . ALA A 1 101 ? -5.57 -12.516 -14.719 1 98.81 101 ALA A CA 1
ATOM 816 C C . ALA A 1 101 ? -4.867 -11.789 -15.867 1 98.81 101 ALA A C 1
ATOM 818 O O . ALA A 1 101 ? -3.758 -11.281 -15.703 1 98.81 101 ALA A O 1
ATOM 819 N N . THR A 1 102 ? -5.504 -11.742 -16.938 1 98.62 102 THR A N 1
ATOM 820 C CA . THR A 1 102 ? -4.949 -11.094 -18.125 1 98.62 102 THR A CA 1
ATOM 821 C C . THR A 1 102 ? -4.805 -9.594 -17.906 1 98.62 102 THR A C 1
ATOM 823 O O . THR A 1 102 ? -3.785 -9 -18.266 1 98.62 102 THR A O 1
ATOM 826 N N . THR A 1 103 ? -5.785 -9.023 -17.344 1 98.44 103 THR A N 1
ATOM 827 C CA . THR A 1 103 ? -5.73 -7.598 -17.031 1 98.44 103 THR A CA 1
ATOM 828 C C . THR A 1 103 ? -4.531 -7.285 -16.156 1 98.44 103 THR A C 1
ATOM 830 O O . THR A 1 103 ? -3.787 -6.336 -16.422 1 98.44 103 THR A O 1
ATOM 833 N N . PHE A 1 104 ? -4.352 -8.125 -15.164 1 98.62 104 PHE A N 1
ATOM 834 C CA . PHE A 1 104 ? -3.246 -7.934 -14.234 1 98.62 104 PHE A CA 1
ATOM 835 C C . PHE A 1 104 ? -1.906 -8.148 -14.93 1 98.62 104 PHE A C 1
ATOM 837 O O . PHE A 1 104 ? -0.981 -7.348 -14.766 1 98.62 104 PHE A O 1
ATOM 844 N N . SER A 1 105 ? -1.822 -9.141 -15.672 1 98.56 105 SER A N 1
ATOM 845 C CA . SER A 1 105 ? -0.555 -9.445 -16.328 1 98.56 105 SER A CA 1
ATOM 846 C C . SER A 1 105 ? -0.151 -8.336 -17.297 1 98.56 105 SER A C 1
ATOM 848 O O . SER A 1 105 ? 1.026 -7.988 -17.391 1 98.56 105 SER A O 1
ATOM 850 N N . ASN A 1 106 ? -1.128 -7.805 -18.031 1 98.25 106 ASN A N 1
ATOM 851 C CA . ASN A 1 106 ? -0.831 -6.695 -18.938 1 98.25 106 ASN A CA 1
ATOM 852 C C . ASN A 1 106 ? -0.221 -5.512 -18.188 1 98.25 106 ASN A C 1
ATOM 854 O O . ASN A 1 106 ? 0.778 -4.941 -18.625 1 98.25 106 ASN A O 1
ATOM 858 N N . ALA A 1 107 ? -0.774 -5.215 -17.094 1 98.06 107 ALA A N 1
ATOM 859 C CA . ALA A 1 107 ? -0.284 -4.098 -16.297 1 98.06 107 ALA A CA 1
ATOM 860 C C . ALA A 1 107 ? 1.062 -4.43 -15.656 1 98.06 107 ALA A C 1
ATOM 862 O O . ALA A 1 107 ? 1.945 -3.572 -15.57 1 98.06 107 ALA A O 1
ATOM 863 N N . MET A 1 108 ? 1.189 -5.68 -15.234 1 97.75 108 MET A N 1
ATOM 864 C CA . MET A 1 108 ? 2.439 -6.129 -14.625 1 97.75 108 MET A CA 1
ATOM 865 C C . MET A 1 108 ? 3.59 -6.043 -15.625 1 97.75 108 MET A C 1
ATOM 867 O O . MET A 1 108 ? 4.652 -5.512 -15.305 1 97.75 108 MET A O 1
ATOM 871 N N . LEU A 1 109 ? 3.365 -6.473 -16.781 1 95.94 109 LEU A N 1
ATOM 872 C CA . LEU A 1 109 ? 4.379 -6.43 -17.828 1 95.94 109 LEU A CA 1
ATOM 873 C C . LEU A 1 109 ? 4.699 -4.992 -18.219 1 95.94 109 LEU A C 1
ATOM 875 O O . LEU A 1 109 ? 5.859 -4.66 -18.484 1 95.94 109 LEU A O 1
ATOM 879 N N . PHE A 1 110 ? 3.691 -4.219 -18.266 1 95.62 110 PHE A N 1
ATOM 880 C CA . PHE A 1 110 ? 3.906 -2.795 -18.516 1 95.62 110 PHE A CA 1
ATOM 881 C C . PHE A 1 110 ? 4.82 -2.199 -17.453 1 95.62 110 PHE A C 1
ATOM 883 O O . PHE A 1 110 ? 5.773 -1.486 -17.766 1 95.62 110 PHE A O 1
ATOM 890 N N . ALA A 1 111 ? 4.57 -2.475 -16.188 1 96.25 111 ALA A N 1
ATOM 891 C CA . ALA A 1 111 ? 5.352 -1.946 -15.07 1 96.25 111 ALA A CA 1
ATOM 892 C C . ALA A 1 111 ? 6.797 -2.438 -15.125 1 96.25 111 ALA A C 1
ATOM 894 O O . ALA A 1 111 ? 7.73 -1.671 -14.875 1 96.25 111 ALA A O 1
ATOM 895 N N . LEU A 1 112 ? 7 -3.689 -15.523 1 95 112 LEU A N 1
ATOM 896 C CA . LEU A 1 112 ? 8.336 -4.266 -15.609 1 95 112 LEU A CA 1
ATOM 897 C C . LEU A 1 112 ? 9.133 -3.623 -16.734 1 95 112 LEU A C 1
ATOM 899 O O . LEU A 1 112 ? 10.344 -3.441 -16.625 1 95 112 LEU A O 1
ATOM 903 N N . ASN A 1 113 ? 8.523 -3.23 -17.766 1 91.81 113 ASN A N 1
ATOM 904 C CA . ASN A 1 113 ? 9.18 -2.648 -18.922 1 91.81 113 ASN A CA 1
ATOM 905 C C . ASN A 1 113 ? 9.422 -1.154 -18.75 1 91.81 113 ASN A C 1
ATOM 907 O O . ASN A 1 113 ? 10.219 -0.56 -19.469 1 91.81 113 ASN A O 1
ATOM 911 N N . ALA A 1 114 ? 8.688 -0.593 -17.828 1 86.62 114 ALA A N 1
ATOM 912 C CA . ALA A 1 114 ? 8.875 0.833 -17.578 1 86.62 114 ALA A CA 1
ATOM 913 C C . ALA A 1 114 ? 10.273 1.111 -17.031 1 86.62 114 ALA A C 1
ATOM 915 O O . ALA A 1 114 ? 10.789 2.223 -17.156 1 86.62 114 ALA A O 1
ATOM 916 N N . TYR A 1 115 ? 10.859 0.106 -16.344 1 74.31 115 TYR A N 1
ATOM 917 C CA . TYR A 1 115 ? 12.219 0.238 -15.828 1 74.31 115 TYR A CA 1
ATOM 918 C C . TYR A 1 115 ? 13.242 0.067 -16.938 1 74.31 115 TYR A C 1
ATOM 920 O O . TYR A 1 115 ? 14.398 0.452 -16.797 1 74.31 115 TYR A O 1
ATOM 928 N N . SER A 1 116 ? 12.914 -0.525 -18 1 63.62 116 SER A N 1
ATOM 929 C CA . SER A 1 116 ? 13.844 -0.744 -19.094 1 63.62 116 SER A CA 1
ATOM 930 C C . SER A 1 116 ? 14.273 0.576 -19.734 1 63.62 116 SER A C 1
ATOM 932 O O . SER A 1 116 ? 13.453 1.476 -19.922 1 63.62 116 SER A O 1
ATOM 934 N N . PRO A 1 117 ? 15.625 0.962 -19.688 1 51.09 117 PRO A N 1
ATOM 935 C CA . PRO A 1 117 ? 16.156 2.148 -20.375 1 51.09 117 PRO A CA 1
ATOM 936 C C . PRO A 1 117 ? 15.445 2.428 -21.703 1 51.09 117 PRO A C 1
ATOM 938 O O . PRO A 1 117 ? 15.25 1.512 -22.5 1 51.09 117 PRO A O 1
ATOM 941 N N . GLY A 1 118 ? 14.398 3.115 -21.859 1 43.09 118 GLY A N 1
ATOM 942 C CA . GLY A 1 118 ? 14.289 3.605 -23.219 1 43.09 118 GLY A CA 1
ATOM 943 C C . GLY A 1 118 ? 15.625 3.701 -23.938 1 43.09 118 GLY A C 1
ATOM 944 O O . GLY A 1 118 ? 16.672 3.701 -23.281 1 43.09 118 GLY A O 1
ATOM 945 N N . GLY A 1 119 ? 15.766 3.383 -25.281 1 38.72 119 GLY A N 1
ATOM 946 C CA . GLY A 1 119 ? 16.891 3.844 -26.078 1 38.72 119 GLY A CA 1
ATOM 947 C C . GLY A 1 119 ? 17.438 5.188 -25.641 1 38.72 119 GLY A C 1
ATOM 948 O O . GLY A 1 119 ? 16.734 5.949 -24.969 1 38.72 119 GLY A O 1
ATOM 949 N N . ASP A 1 120 ? 18.797 5.523 -25.672 1 38.03 120 ASP A N 1
ATOM 950 C CA . ASP A 1 120 ? 19.562 6.754 -25.828 1 38.03 120 ASP A CA 1
ATOM 951 C C . ASP A 1 120 ? 18.766 7.793 -26.625 1 38.03 120 ASP A C 1
ATOM 953 O O . ASP A 1 120 ? 18.484 7.594 -27.812 1 38.03 120 ASP A O 1
ATOM 957 N N . ARG A 1 121 ? 18 8.547 -26.266 1 34.75 121 ARG A N 1
ATOM 958 C CA . ARG A 1 121 ? 18.047 9.789 -27.031 1 34.75 121 ARG A CA 1
ATOM 959 C C . ARG A 1 121 ? 19.469 10.164 -27.406 1 34.75 121 ARG A C 1
ATOM 961 O O . ARG A 1 121 ? 20.297 10.43 -26.516 1 34.75 121 ARG A O 1
ATOM 968 N N . VAL A 1 122 ? 20.203 9.594 -28.391 1 34.22 122 VAL A N 1
ATOM 969 C CA . VAL A 1 122 ? 21.438 10 -29.062 1 34.22 122 VAL A CA 1
ATOM 970 C C . VAL A 1 122 ? 21.484 11.523 -29.172 1 34.22 122 VAL A C 1
ATOM 972 O O . VAL A 1 122 ? 20.609 12.141 -29.781 1 34.22 122 VAL A O 1
ATOM 975 N N . CYS A 1 123 ? 22.016 12.336 -28.281 1 31.41 123 CYS A N 1
ATOM 976 C CA . CYS A 1 123 ? 22.516 13.641 -28.688 1 31.41 123 CYS A CA 1
ATOM 977 C C . CYS A 1 123 ? 23.203 13.562 -30.047 1 31.41 123 CYS A C 1
ATOM 979 O O . CYS A 1 123 ? 23.984 12.633 -30.297 1 31.41 123 CYS A O 1
ATOM 981 N N . PRO A 1 124 ? 22.609 14.086 -31.203 1 34.09 124 PRO A N 1
ATOM 982 C CA . PRO A 1 124 ? 23.469 14.18 -32.375 1 34.09 124 PRO A CA 1
ATOM 983 C C . PRO A 1 124 ? 24.906 14.516 -32.031 1 34.09 124 PRO A C 1
ATOM 985 O O . PRO A 1 124 ? 25.172 15.336 -31.156 1 34.09 124 PRO A O 1
ATOM 988 N N . SER A 1 125 ? 25.812 13.688 -32.406 1 24.25 125 SER A N 1
ATOM 989 C CA . SER A 1 125 ? 27.156 14.266 -32.531 1 24.25 125 SER A CA 1
ATOM 990 C C . SER A 1 125 ? 27.156 15.422 -33.531 1 24.25 125 SER A C 1
ATOM 992 O O . SER A 1 125 ? 26.484 15.367 -34.562 1 24.25 125 SER A O 1
ATOM 994 N N . LEU B 1 1 ? 4.852 -17.797 13.414 1 39.44 1 LEU B N 1
ATOM 995 C CA . LEU B 1 1 ? 4.523 -17.984 12.008 1 39.44 1 LEU B CA 1
ATOM 996 C C . LEU B 1 1 ? 4.816 -16.734 11.203 1 39.44 1 LEU B C 1
ATOM 998 O O . LEU B 1 1 ? 4.344 -15.641 11.547 1 39.44 1 LEU B O 1
ATOM 1002 N N . ALA B 1 2 ? 5.957 -16.656 10.711 1 48.19 2 ALA B N 1
ATOM 1003 C CA . ALA B 1 2 ? 6.492 -15.5 10 1 48.19 2 ALA B CA 1
ATOM 1004 C C . ALA B 1 2 ? 5.453 -14.906 9.047 1 48.19 2 ALA B C 1
ATOM 1006 O O . ALA B 1 2 ? 4.969 -15.594 8.148 1 48.19 2 ALA B O 1
ATOM 1007 N N . THR B 1 3 ? 4.469 -14.148 9.523 1 61.78 3 THR B N 1
ATOM 1008 C CA . THR B 1 3 ? 3.453 -13.625 8.625 1 61.78 3 THR B CA 1
ATOM 1009 C C . THR B 1 3 ? 4.082 -12.727 7.562 1 61.78 3 THR B C 1
ATOM 1011 O O . THR B 1 3 ? 4.82 -11.797 7.887 1 61.78 3 THR B O 1
ATOM 1014 N N . TRP B 1 4 ? 4.469 -13.281 6.422 1 71.5 4 TRP B N 1
ATOM 1015 C CA . TRP B 1 4 ? 5 -12.609 5.242 1 71.5 4 TRP B CA 1
ATOM 1016 C C . TRP B 1 4 ? 4.062 -11.5 4.777 1 71.5 4 TRP B C 1
ATOM 1018 O O . TRP B 1 4 ? 4.301 -10.867 3.748 1 71.5 4 TRP B O 1
ATOM 1028 N N . SER B 1 5 ? 3.09 -11.211 5.75 1 80.31 5 SER B N 1
ATOM 1029 C CA . SER B 1 5 ? 2.039 -10.281 5.367 1 80.31 5 SER B CA 1
ATOM 1030 C C . SER B 1 5 ? 2.248 -8.914 6.016 1 80.31 5 SER B C 1
ATOM 1032 O O . SER B 1 5 ? 3.045 -8.781 6.945 1 80.31 5 SER B O 1
ATOM 1034 N N . GLU B 1 6 ? 1.548 -7.961 5.48 1 92.25 6 GLU B N 1
ATOM 1035 C CA . GLU B 1 6 ? 1.439 -6.617 6.047 1 92.25 6 GLU B CA 1
ATOM 1036 C C . GLU B 1 6 ? 0.621 -6.629 7.336 1 92.25 6 GLU B C 1
ATOM 1038 O O . GLU B 1 6 ? -0.506 -7.125 7.355 1 92.25 6 GLU B O 1
ATOM 1043 N N . GLN B 1 7 ? 1.27 -6.156 8.406 1 93.94 7 GLN B N 1
ATOM 1044 C CA . GLN B 1 7 ? 0.557 -6.07 9.68 1 93.94 7 GLN B CA 1
ATOM 1045 C C . GLN B 1 7 ? 0.26 -4.621 10.047 1 93.94 7 GLN B C 1
ATOM 1047 O O . GLN B 1 7 ? 1.177 -3.807 10.18 1 93.94 7 GLN B O 1
ATOM 1052 N N . SER B 1 8 ? -1.016 -4.363 10.211 1 96.38 8 SER B N 1
ATOM 1053 C CA . SER B 1 8 ? -1.401 -3.02 10.641 1 96.38 8 SER B CA 1
ATOM 1054 C C . SER B 1 8 ? -1.066 -2.787 12.109 1 96.38 8 SER B C 1
ATOM 1056 O O . SER B 1 8 ? -1.455 -3.578 12.969 1 96.38 8 SER B O 1
ATOM 1058 N N . ILE B 1 9 ? -0.396 -1.706 12.375 1 97.06 9 ILE B N 1
ATOM 1059 C CA . ILE B 1 9 ? -0.046 -1.47 13.773 1 97.06 9 ILE B CA 1
ATOM 1060 C C . ILE B 1 9 ? -0.875 -0.312 14.328 1 97.06 9 ILE B C 1
ATOM 1062 O O . ILE B 1 9 ? -0.848 -0.038 15.523 1 97.06 9 ILE B O 1
ATOM 1066 N N . CYS B 1 10 ? -1.581 0.355 13.508 1 98.06 10 CYS B N 1
ATOM 1067 C CA . CYS B 1 10 ? -2.562 1.354 13.914 1 98.06 10 CYS B CA 1
ATOM 1068 C C . CYS B 1 10 ? -3.49 1.708 12.758 1 98.06 10 CYS B C 1
ATOM 1070 O O . CYS B 1 10 ? -3.203 1.387 11.602 1 98.06 10 CYS B O 1
ATOM 1072 N N . GLN B 1 11 ? -4.598 2.309 13.148 1 98.25 11 GLN B N 1
ATOM 1073 C CA . GLN B 1 11 ? -5.57 2.799 12.18 1 98.25 11 GLN B CA 1
ATOM 1074 C C . GLN B 1 11 ? -6.184 4.121 12.633 1 98.25 11 GLN B C 1
ATOM 1076 O O . GLN B 1 11 ? -6.512 4.285 13.812 1 98.25 11 GLN B O 1
ATOM 1081 N N . ALA B 1 12 ? -6.316 5.062 11.711 1 98.38 12 ALA B N 1
ATOM 1082 C CA . ALA B 1 12 ? -6.93 6.367 11.961 1 98.38 12 ALA B CA 1
ATOM 1083 C C . ALA B 1 12 ? -7.621 6.898 10.711 1 98.38 12 ALA B C 1
ATOM 1085 O O . ALA B 1 12 ? -7.426 6.371 9.617 1 98.38 12 ALA B O 1
ATOM 1086 N N . ARG B 1 13 ? -8.531 7.891 10.953 1 97.88 13 ARG B N 1
ATOM 1087 C CA . ARG B 1 13 ? -9.18 8.578 9.844 1 97.88 13 ARG B CA 1
ATOM 1088 C C . ARG B 1 13 ? -8.617 9.984 9.656 1 97.88 13 ARG B C 1
ATOM 1090 O O . ARG B 1 13 ? -8.523 10.75 10.617 1 97.88 13 ARG B O 1
ATOM 1097 N N . ALA B 1 14 ? -8.211 10.211 8.398 1 98.25 14 ALA B N 1
ATOM 1098 C CA . ALA B 1 14 ? -7.637 11.531 8.117 1 98.25 14 ALA B CA 1
ATOM 1099 C C . ALA B 1 14 ? -7.797 11.891 6.645 1 98.25 14 ALA B C 1
ATOM 1101 O O . ALA B 1 14 ? -7.977 11.016 5.797 1 98.25 14 ALA B O 1
ATOM 1102 N N . SER B 1 15 ? -7.809 13.156 6.387 1 97.25 15 SER B N 1
ATOM 1103 C CA . SER B 1 15 ? -7.613 13.656 5.031 1 97.25 15 SER B CA 1
ATOM 1104 C C . SER B 1 15 ? -6.133 13.75 4.68 1 97.25 15 SER B C 1
ATOM 1106 O O . SER B 1 15 ? -5.332 14.242 5.477 1 97.25 15 SER B O 1
ATOM 1108 N N . VAL B 1 16 ? -5.824 13.25 3.543 1 96.75 16 VAL B N 1
ATOM 1109 C CA . VAL B 1 16 ? -4.434 13.242 3.102 1 96.75 16 VAL B CA 1
ATOM 1110 C C . VAL B 1 16 ? -4.18 14.43 2.176 1 96.75 16 VAL B C 1
ATOM 1112 O O . VAL B 1 16 ? -4.848 14.578 1.149 1 96.75 16 VAL B O 1
ATOM 1115 N N . MET B 1 17 ? -3.16 15.172 2.541 1 95.31 17 MET B N 1
ATOM 1116 C CA . MET B 1 17 ? -2.879 16.391 1.794 1 95.31 17 MET B CA 1
ATOM 1117 C C . MET B 1 17 ? -1.385 16.531 1.521 1 95.31 17 MET B C 1
ATOM 1119 O O . MET B 1 17 ? -0.568 15.859 2.15 1 95.31 17 MET B O 1
ATOM 1123 N N . VAL B 1 18 ? -1.075 17.281 0.484 1 94.62 18 VAL B N 1
ATOM 1124 C CA . VAL B 1 18 ? 0.304 17.656 0.186 1 94.62 18 VAL B CA 1
ATOM 1125 C C . VAL B 1 18 ? 0.416 19.172 0.068 1 94.62 18 VAL B C 1
ATOM 1127 O O . VAL B 1 18 ? -0.544 19.844 -0.317 1 94.62 18 VAL B O 1
ATOM 1130 N N . TYR B 1 19 ? 1.589 19.625 0.482 1 94.44 19 TYR B N 1
ATOM 1131 C CA . TYR B 1 19 ? 1.812 21.062 0.37 1 94.44 19 TYR B CA 1
ATOM 1132 C C . TYR B 1 19 ? 2.283 21.438 -1.03 1 94.44 19 TYR B C 1
ATOM 1134 O O . TYR B 1 19 ? 3.279 20.906 -1.52 1 94.44 19 TYR B O 1
ATOM 1142 N N . ASP B 1 20 ? 1.549 22.297 -1.715 1 91.5 20 ASP B N 1
ATOM 1143 C CA . ASP B 1 20 ? 1.922 22.812 -3.027 1 91.5 20 ASP B CA 1
ATOM 1144 C C . ASP B 1 20 ? 2.754 24.078 -2.9 1 91.5 20 ASP B C 1
ATOM 1146 O O . ASP B 1 20 ? 2.213 25.156 -2.641 1 91.5 20 ASP B O 1
ATOM 1150 N N . ASP B 1 21 ? 4.016 23.969 -3.234 1 89.69 21 ASP B N 1
ATOM 1151 C CA . ASP B 1 21 ? 4.93 25.109 -3.082 1 89.69 21 ASP B CA 1
ATOM 1152 C C . ASP B 1 21 ? 4.602 26.219 -4.082 1 89.69 21 ASP B C 1
ATOM 1154 O O . ASP B 1 21 ? 4.918 27.375 -3.844 1 89.69 21 ASP B O 1
ATOM 1158 N N . THR B 1 22 ? 4.023 25.828 -5.215 1 89.31 22 THR B N 1
ATOM 1159 C CA . THR B 1 22 ? 3.674 26.812 -6.234 1 89.31 22 THR B CA 1
ATOM 1160 C C . THR B 1 22 ? 2.521 27.703 -5.762 1 89.31 22 THR B C 1
ATOM 1162 O O . THR B 1 22 ? 2.596 28.922 -5.848 1 89.31 22 THR B O 1
ATOM 1165 N N . SER B 1 23 ? 1.473 27.078 -5.172 1 91.44 23 SER B N 1
ATOM 1166 C CA . SER B 1 23 ? 0.296 27.812 -4.715 1 91.44 23 SER B CA 1
ATOM 1167 C C . SER B 1 23 ? 0.396 28.141 -3.229 1 91.44 23 SER B C 1
ATOM 1169 O O . SER B 1 23 ? -0.432 28.891 -2.699 1 91.44 23 SER B O 1
ATOM 1171 N N . LYS B 1 24 ? 1.471 27.672 -2.57 1 93.62 24 LYS B N 1
ATOM 1172 C CA . LYS B 1 24 ? 1.701 27.875 -1.144 1 93.62 24 LYS B CA 1
ATOM 1173 C C . LYS B 1 24 ? 0.48 27.469 -0.323 1 93.62 24 LYS B C 1
ATOM 1175 O O . LYS B 1 24 ? 0.048 28.203 0.563 1 93.62 24 LYS B O 1
ATOM 1180 N N . LYS B 1 25 ? -0.178 26.359 -0.72 1 95.12 25 LYS B N 1
ATOM 1181 C CA . LYS B 1 25 ? -1.366 25.844 -0.045 1 95.12 25 LYS B CA 1
ATOM 1182 C C . LYS B 1 25 ? -1.307 24.328 0.089 1 95.12 25 LYS B C 1
ATOM 1184 O O . LYS B 1 25 ? -0.613 23.656 -0.68 1 95.12 25 LYS B O 1
ATOM 1189 N N . TRP B 1 26 ? -2.057 23.891 1.17 1 94.5 26 TRP B N 1
ATOM 1190 C CA . TRP B 1 26 ? -2.287 22.453 1.271 1 94.5 26 TRP B CA 1
ATOM 1191 C C . TRP B 1 26 ? -3.352 22 0.276 1 94.5 26 TRP B C 1
ATOM 1193 O O . TRP B 1 26 ? -4.426 22.609 0.194 1 94.5 26 TRP B O 1
ATOM 1203 N N . VAL B 1 27 ? -3.076 21 -0.538 1 93.5 27 VAL B N 1
ATOM 1204 C CA . VAL B 1 27 ? -4.035 20.469 -1.504 1 93.5 27 VAL B CA 1
ATOM 1205 C C . VAL B 1 27 ? -4.227 18.969 -1.282 1 93.5 27 VAL B C 1
ATOM 1207 O O . VAL B 1 27 ? -3.32 18.297 -0.793 1 93.5 27 VAL B O 1
ATOM 1210 N N . PRO B 1 28 ? -5.461 18.5 -1.583 1 93 28 PRO B N 1
ATO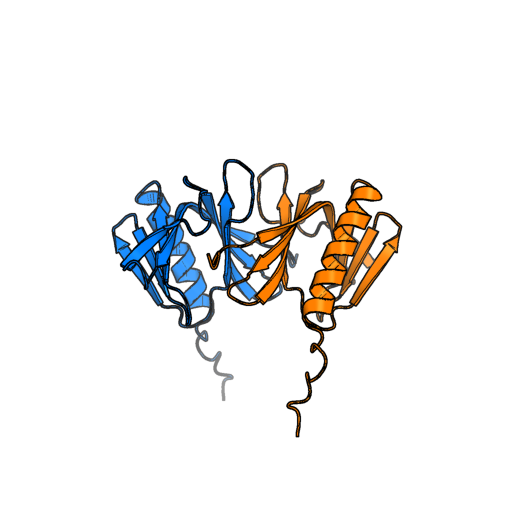M 1211 C CA . PRO B 1 28 ? -5.617 17.047 -1.504 1 93 28 PRO B CA 1
ATOM 1212 C C . PRO B 1 28 ? -4.574 16.297 -2.33 1 93 28 PRO B C 1
ATOM 1214 O O . PRO B 1 28 ? -4.203 16.734 -3.416 1 93 28 PRO B O 1
ATOM 1217 N N . ILE B 1 29 ? -4.117 15.188 -1.827 1 91.56 29 ILE B N 1
ATOM 1218 C CA . ILE B 1 29 ? -3.066 14.438 -2.498 1 91.56 29 ILE B CA 1
ATOM 1219 C C . ILE B 1 29 ? -3.578 13.914 -3.84 1 91.56 29 ILE B C 1
ATOM 1221 O O . ILE B 1 29 ? -2.811 13.789 -4.797 1 91.56 29 ILE B O 1
ATOM 1225 N N . LYS B 1 30 ? -4.824 13.492 -3.895 1 87 30 LYS B N 1
ATOM 1226 C CA . LYS B 1 30 ? -5.5 13.188 -5.152 1 87 30 LYS B CA 1
ATOM 1227 C C . LYS B 1 30 ? -6.492 14.281 -5.527 1 87 30 LYS B C 1
ATOM 1229 O O . LYS B 1 30 ? -7.516 14.453 -4.859 1 87 30 LYS B O 1
ATOM 1234 N N . PRO B 1 31 ? -6.059 14.93 -6.609 1 77.75 31 PRO B N 1
ATOM 1235 C CA . PRO B 1 31 ? -6.941 16.031 -6.992 1 77.75 31 PRO B CA 1
ATOM 1236 C C . PRO B 1 31 ? -8.391 15.594 -7.18 1 77.75 31 PRO B C 1
ATOM 1238 O O . PRO B 1 31 ? -8.648 14.562 -7.809 1 77.75 31 PRO B O 1
ATOM 1241 N N . GLY B 1 32 ? -9.273 16.312 -6.625 1 77.81 32 GLY B N 1
ATOM 1242 C CA . GLY B 1 32 ? -10.695 16.047 -6.773 1 77.81 32 GLY B CA 1
ATOM 1243 C C . GLY B 1 32 ? -11.211 15.008 -5.797 1 77.81 32 GLY B C 1
ATOM 1244 O O . GLY B 1 32 ? -12.414 14.734 -5.754 1 77.81 32 GLY B O 1
ATOM 1245 N N . GLN B 1 33 ? -10.359 14.438 -5.113 1 79.75 33 GLN B N 1
ATOM 1246 C CA . GLN B 1 33 ? -10.773 13.445 -4.125 1 79.75 33 GLN B CA 1
ATOM 1247 C C . GLN B 1 33 ? -10.656 14 -2.709 1 79.75 33 GLN B C 1
ATOM 1249 O O . GLN B 1 33 ? -9.562 14.023 -2.137 1 79.75 33 GLN B O 1
ATOM 1254 N N . GLN B 1 34 ? -11.766 14.555 -2.297 1 81.56 34 GLN B N 1
ATOM 1255 C CA . GLN B 1 34 ? -11.805 15.086 -0.937 1 81.56 34 GLN B CA 1
ATOM 1256 C C . GLN B 1 34 ? -12.422 14.07 0.028 1 81.56 34 GLN B C 1
ATOM 1258 O O . GLN B 1 34 ? -12.969 13.055 -0.397 1 81.56 34 GLN B O 1
ATOM 1263 N N . GLY B 1 35 ? -12.172 14.273 1.321 1 91.25 35 GLY B N 1
ATOM 1264 C CA . GLY B 1 35 ? -12.766 13.406 2.326 1 91.25 35 GLY B CA 1
ATOM 1265 C C . GLY B 1 35 ? -11.727 12.617 3.111 1 91.25 35 GLY B C 1
ATOM 1266 O O . GLY B 1 35 ? -10.523 12.781 2.904 1 91.25 35 GLY B O 1
ATOM 1267 N N . PHE B 1 36 ? -12.234 11.836 3.994 1 95.88 36 PHE B N 1
ATOM 1268 C CA . PHE B 1 36 ? -11.359 11.07 4.875 1 95.88 36 PHE B CA 1
ATOM 1269 C C . PHE B 1 36 ? -10.977 9.742 4.234 1 95.88 36 PHE B C 1
ATOM 1271 O O . PHE B 1 36 ? -11.734 9.188 3.434 1 95.88 36 PHE B O 1
ATOM 1278 N N . SER B 1 37 ? -9.852 9.383 4.566 1 96.69 37 SER B N 1
ATOM 1279 C CA . SER B 1 37 ? -9.344 8.047 4.262 1 96.69 37 SER B CA 1
ATOM 1280 C C . SER B 1 37 ? -9.023 7.277 5.539 1 96.69 37 SER B C 1
ATOM 1282 O O . SER B 1 37 ? -8.836 7.875 6.602 1 96.69 37 SER B O 1
ATOM 1284 N N . ARG B 1 38 ? -9.102 6 5.391 1 97 38 ARG B N 1
ATOM 1285 C CA . ARG B 1 38 ? -8.547 5.156 6.445 1 97 38 ARG B CA 1
ATOM 1286 C C . ARG B 1 38 ? -7.023 5.066 6.332 1 97 38 ARG B C 1
ATOM 1288 O O . ARG B 1 38 ? -6.5 4.578 5.332 1 97 38 ARG B O 1
ATOM 1295 N N . ILE B 1 39 ? -6.332 5.566 7.402 1 98.31 39 ILE B N 1
ATOM 1296 C CA . ILE B 1 39 ? -4.875 5.605 7.414 1 98.31 39 ILE B CA 1
ATOM 1297 C C . ILE B 1 39 ? -4.336 4.5 8.312 1 98.31 39 ILE B C 1
ATOM 1299 O O . ILE B 1 39 ? -4.723 4.391 9.477 1 98.31 39 ILE B O 1
ATOM 1303 N N . ASN B 1 40 ? -3.486 3.646 7.754 1 98.31 40 ASN B N 1
ATOM 1304 C CA . ASN B 1 40 ? -2.807 2.619 8.539 1 98.31 40 ASN B CA 1
ATOM 1305 C C . ASN B 1 40 ? -1.289 2.74 8.422 1 98.31 40 ASN B C 1
ATOM 1307 O O . ASN B 1 40 ? -0.776 3.227 7.41 1 98.31 40 ASN B O 1
ATOM 1311 N N . ILE B 1 41 ? -0.704 2.422 9.461 1 98.31 41 ILE B N 1
ATOM 1312 C CA . ILE B 1 41 ? 0.717 2.102 9.367 1 98.31 41 ILE B CA 1
ATOM 1313 C C . ILE B 1 41 ? 0.905 0.587 9.352 1 98.31 41 ILE B C 1
ATOM 1315 O O . ILE B 1 41 ? 0.472 -0.109 10.273 1 98.31 41 ILE B O 1
ATOM 1319 N N . TYR B 1 42 ? 1.503 0.146 8.281 1 97.5 42 TYR B N 1
ATOM 1320 C CA . TYR B 1 42 ? 1.743 -1.285 8.141 1 97.5 42 TYR B CA 1
ATOM 1321 C C . TYR B 1 42 ? 3.211 -1.619 8.383 1 97.5 42 TYR B C 1
ATOM 1323 O O . TYR B 1 42 ? 4.098 -0.875 7.965 1 97.5 42 TYR B O 1
ATOM 1331 N N . HIS B 1 43 ? 3.379 -2.736 9.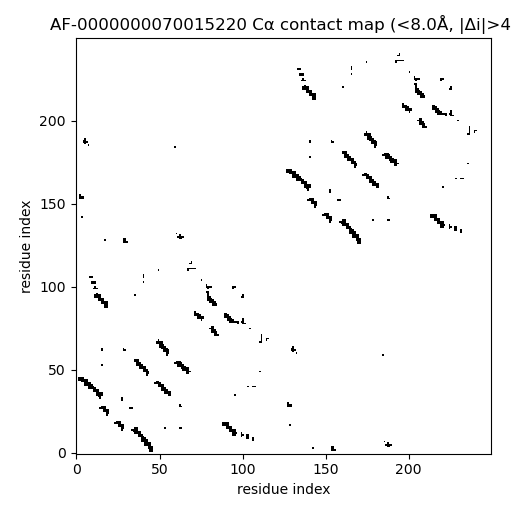031 1 95.81 43 HIS B N 1
ATOM 1332 C CA . HIS B 1 43 ? 4.699 -3.334 9.203 1 95.81 43 HIS B CA 1
ATOM 1333 C C . HIS B 1 43 ? 4.859 -4.57 8.328 1 95.81 43 HIS B C 1
ATOM 1335 O O . HIS B 1 43 ? 4.121 -5.547 8.477 1 95.81 43 HIS B O 1
ATOM 1341 N N . ASN B 1 44 ? 5.758 -4.5 7.391 1 91.94 44 ASN B N 1
ATOM 1342 C CA . ASN B 1 44 ? 6.191 -5.688 6.664 1 91.94 44 ASN B CA 1
ATOM 1343 C C . ASN B 1 44 ? 7.289 -6.434 7.41 1 91.94 44 ASN B C 1
ATOM 1345 O O . ASN B 1 44 ? 8.469 -6.078 7.312 1 91.94 44 ASN B O 1
ATOM 1349 N N . THR B 1 45 ? 6.891 -7.469 8.055 1 85.5 45 THR B N 1
ATOM 1350 C CA . THR B 1 45 ? 7.801 -8.172 8.953 1 85.5 45 THR B CA 1
ATOM 1351 C C . THR B 1 45 ? 8.906 -8.875 8.164 1 85.5 45 THR B C 1
ATOM 1353 O O . THR B 1 45 ? 10.031 -9 8.641 1 85.5 45 THR B O 1
ATOM 1356 N N . ALA B 1 46 ? 8.57 -9.273 6.98 1 79.69 46 ALA B N 1
ATOM 1357 C CA . ALA B 1 46 ? 9.57 -9.945 6.156 1 79.69 46 ALA B CA 1
ATOM 1358 C C . ALA B 1 46 ? 10.734 -9.016 5.84 1 79.69 46 ALA B C 1
ATOM 1360 O O . ALA B 1 46 ? 11.898 -9.422 5.891 1 79.69 46 ALA B O 1
ATOM 1361 N N . ASN B 1 47 ? 10.461 -7.77 5.551 1 85.69 47 ASN B N 1
ATOM 1362 C CA . ASN B 1 47 ? 11.484 -6.789 5.199 1 85.69 47 ASN B CA 1
ATOM 1363 C C . ASN B 1 47 ? 11.789 -5.859 6.367 1 85.69 47 ASN B C 1
ATOM 1365 O O . ASN B 1 47 ? 12.727 -5.059 6.301 1 85.69 47 ASN B O 1
ATOM 1369 N N . ASN B 1 48 ? 11.102 -5.984 7.461 1 88.81 48 ASN B N 1
ATOM 1370 C CA . ASN B 1 48 ? 11.195 -5.102 8.617 1 88.81 48 ASN B CA 1
ATOM 1371 C C . ASN B 1 48 ? 11.094 -3.635 8.211 1 88.81 48 ASN B C 1
ATOM 1373 O O . ASN B 1 48 ? 11.945 -2.824 8.594 1 88.81 48 ASN B O 1
ATOM 1377 N N . THR B 1 49 ? 10.109 -3.355 7.355 1 93.44 49 THR B N 1
ATOM 1378 C CA . THR B 1 49 ? 9.867 -1.995 6.883 1 93.44 49 THR B CA 1
ATOM 1379 C C . THR B 1 49 ? 8.469 -1.528 7.27 1 93.44 49 THR B C 1
ATOM 1381 O O . THR B 1 49 ? 7.598 -2.346 7.578 1 93.44 49 THR B O 1
ATOM 1384 N N . PHE B 1 50 ? 8.273 -0.206 7.34 1 96.81 50 PHE B N 1
ATOM 1385 C CA . PHE B 1 50 ? 6.996 0.402 7.688 1 96.81 50 PHE B CA 1
ATOM 1386 C C . PHE B 1 50 ? 6.516 1.331 6.578 1 96.81 50 PHE B C 1
ATOM 1388 O O . PHE B 1 50 ? 7.32 2.016 5.945 1 96.81 50 PHE B O 1
ATOM 1395 N N . ARG B 1 51 ? 5.195 1.262 6.379 1 97.31 51 ARG B N 1
ATOM 1396 C CA . ARG B 1 51 ? 4.625 2.17 5.387 1 97.31 51 ARG B CA 1
ATOM 1397 C C . ARG B 1 51 ? 3.328 2.787 5.898 1 97.31 51 ARG B C 1
ATOM 1399 O O . ARG B 1 51 ? 2.535 2.119 6.566 1 97.31 51 ARG B O 1
ATOM 1406 N N . VAL B 1 52 ? 3.137 4.086 5.617 1 97.81 52 VAL B N 1
ATOM 1407 C CA . VAL B 1 52 ? 1.835 4.73 5.77 1 97.81 52 VAL B CA 1
ATOM 1408 C C . VAL B 1 52 ? 0.978 4.453 4.535 1 97.81 52 VAL B C 1
ATOM 1410 O O . VAL B 1 52 ? 1.356 4.809 3.416 1 97.81 52 VAL B O 1
ATOM 1413 N N . VAL B 1 53 ? -0.13 3.779 4.758 1 97.75 53 VAL B N 1
ATOM 1414 C CA . VAL B 1 53 ? -1.037 3.479 3.656 1 97.75 53 VAL B CA 1
ATOM 1415 C C . VAL B 1 53 ? -2.414 4.074 3.941 1 97.75 53 VAL B C 1
ATOM 1417 O O . VAL B 1 53 ? -2.984 3.846 5.012 1 97.75 53 VAL B O 1
ATOM 1420 N N . GLY B 1 54 ? -2.885 4.914 3.027 1 96.94 54 GLY B N 1
ATOM 1421 C CA . GLY B 1 54 ? -4.215 5.492 3.113 1 96.94 54 GLY B CA 1
ATOM 1422 C C . GLY B 1 54 ? -5.164 4.969 2.053 1 96.94 54 GLY B C 1
ATOM 1423 O O . GLY B 1 54 ? -4.832 4.957 0.865 1 96.94 54 GLY B O 1
ATOM 1424 N N . VAL B 1 55 ? -6.348 4.535 2.492 1 95.44 55 VAL B N 1
ATOM 1425 C CA . VAL B 1 55 ? -7.359 3.996 1.589 1 95.44 55 VAL B CA 1
ATOM 1426 C C . VAL B 1 55 ? -8.633 4.84 1.674 1 95.44 55 VAL B C 1
ATOM 1428 O O . VAL B 1 55 ? -9.172 5.047 2.762 1 95.44 55 VAL B O 1
ATOM 1431 N N . LYS B 1 56 ? -8.977 5.246 0.459 1 93.75 56 LYS B N 1
ATOM 1432 C CA . LYS B 1 56 ? -10.195 6.051 0.424 1 93.75 56 LYS B CA 1
ATOM 1433 C C . LYS B 1 56 ? -11.398 5.242 0.887 1 93.75 56 LYS B C 1
ATOM 1435 O O . LYS B 1 56 ? -11.57 4.09 0.485 1 93.75 56 LYS B O 1
ATOM 1440 N N . LEU B 1 57 ? -12.297 5.941 1.636 1 88.38 57 LEU B N 1
ATOM 1441 C CA . LEU B 1 57 ? -13.484 5.27 2.158 1 88.38 57 LEU B CA 1
ATOM 1442 C C . LEU B 1 57 ? -14.5 5.012 1.048 1 88.38 57 LEU B C 1
ATOM 1444 O O . LEU B 1 57 ? -15.203 4 1.07 1 88.38 57 LEU B O 1
ATOM 1448 N N . GLN B 1 58 ? -14.539 5.801 0.088 1 87.25 58 GLN B N 1
ATOM 1449 C CA . GLN B 1 58 ? -15.562 5.773 -0.949 1 87.25 58 GLN B CA 1
ATOM 1450 C C . GLN B 1 58 ? -15.289 4.668 -1.966 1 87.25 58 GLN B C 1
ATOM 1452 O O . GLN B 1 58 ? -16.156 3.85 -2.254 1 87.25 58 GLN B O 1
ATOM 1457 N N . ASP B 1 59 ? -14.078 4.582 -2.539 1 87.06 59 ASP B N 1
ATOM 1458 C CA . ASP B 1 59 ? -13.812 3.662 -3.643 1 87.06 59 ASP B CA 1
ATOM 1459 C C . ASP B 1 59 ? -12.703 2.68 -3.281 1 87.06 59 ASP B C 1
ATOM 1461 O O . ASP B 1 59 ? -12.297 1.859 -4.109 1 87.06 59 ASP B O 1
ATOM 1465 N N . GLN B 1 60 ? -12.156 2.768 -2.105 1 89.06 60 GLN B N 1
ATOM 1466 C CA . GLN B 1 60 ? -11.172 1.857 -1.529 1 89.06 60 GLN B CA 1
ATOM 1467 C C . GLN B 1 60 ? -9.867 1.89 -2.314 1 89.06 60 GLN B C 1
ATOM 1469 O O . GLN B 1 60 ? -9.109 0.915 -2.314 1 89.06 60 GLN B O 1
ATOM 1474 N N . GLN B 1 61 ? -9.641 3.004 -2.977 1 92.19 61 GLN B N 1
ATOM 1475 C CA . GLN B 1 61 ? -8.375 3.197 -3.668 1 92.19 61 GLN B CA 1
ATOM 1476 C C . GLN B 1 61 ? -7.297 3.701 -2.713 1 92.19 61 GLN B C 1
ATOM 1478 O O . GLN B 1 61 ? -7.57 4.531 -1.842 1 92.19 61 GLN B O 1
ATOM 1483 N N . VAL B 1 62 ? -6.18 3.221 -2.959 1 95.44 62 VAL B N 1
ATOM 1484 C CA . VAL B 1 62 ? -5.047 3.711 -2.18 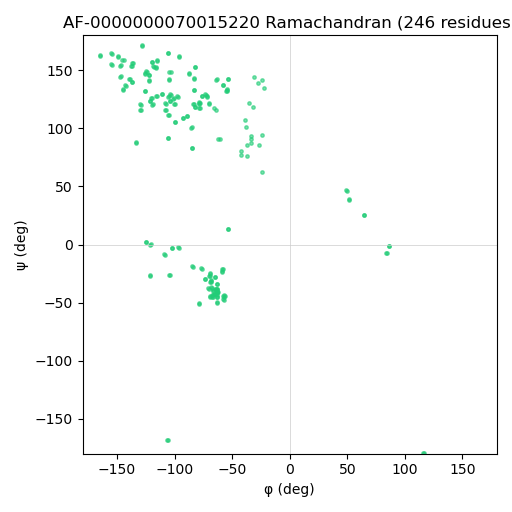1 95.44 62 VAL B CA 1
ATOM 1485 C C . VAL B 1 62 ? -4.699 5.133 -2.609 1 95.44 62 VAL B C 1
ATOM 1487 O O . VAL B 1 62 ? -4.52 5.402 -3.799 1 95.44 62 VAL B O 1
ATOM 1490 N N . VAL B 1 63 ? -4.625 6.074 -1.633 1 94.19 63 VAL B N 1
ATOM 1491 C CA . VAL B 1 63 ? -4.328 7.465 -1.965 1 94.19 63 VAL B CA 1
ATOM 1492 C C . VAL B 1 63 ? -2.883 7.785 -1.594 1 94.19 63 VAL B C 1
ATOM 1494 O O . VAL B 1 63 ? -2.27 8.68 -2.186 1 94.19 63 VAL B O 1
ATOM 1497 N N . ILE B 1 64 ? -2.359 7.09 -0.668 1 95.19 64 ILE B N 1
ATOM 1498 C CA . ILE B 1 64 ? -0.964 7.27 -0.282 1 95.19 64 ILE B CA 1
ATOM 1499 C C . ILE B 1 64 ? -0.361 5.922 0.112 1 95.19 64 ILE B C 1
ATOM 1501 O O . ILE B 1 64 ? -1.024 5.102 0.751 1 95.19 64 ILE B O 1
ATOM 1505 N N . ASN B 1 65 ? 0.748 5.613 -0.348 1 96.31 65 ASN B N 1
ATOM 1506 C CA . ASN B 1 65 ? 1.62 4.492 -0.018 1 96.31 65 ASN B CA 1
ATOM 1507 C C . ASN B 1 65 ? 3.064 4.941 0.177 1 96.31 65 ASN B C 1
ATOM 1509 O O . ASN B 1 65 ? 3.855 4.934 -0.769 1 96.31 65 ASN B O 1
ATOM 1513 N N . TYR B 1 66 ? 3.361 5.344 1.449 1 95.69 66 TYR B N 1
ATOM 1514 C CA . TYR B 1 66 ? 4.605 6.047 1.741 1 95.69 66 TYR B CA 1
ATOM 1515 C C . TYR B 1 66 ? 5.5 5.219 2.654 1 95.69 66 TYR B C 1
ATOM 1517 O O . TYR B 1 66 ? 5.07 4.773 3.721 1 95.69 66 TYR B O 1
ATOM 1525 N N . SER B 1 67 ? 6.754 5.059 2.203 1 95.88 67 SER B N 1
ATOM 1526 C CA . SER B 1 67 ? 7.73 4.332 3.012 1 95.88 67 SER B CA 1
ATOM 1527 C C . SER B 1 67 ? 8.289 5.215 4.125 1 95.88 67 SER B C 1
ATOM 1529 O O . SER B 1 67 ? 8.828 6.293 3.857 1 95.88 67 SER B O 1
ATOM 1531 N N . ILE B 1 68 ? 8.109 4.723 5.324 1 96.06 68 ILE B N 1
ATOM 1532 C CA . ILE B 1 68 ? 8.734 5.414 6.445 1 96.06 68 ILE B CA 1
ATOM 1533 C C . ILE B 1 68 ? 10.219 5.047 6.512 1 96.06 68 ILE B C 1
ATOM 1535 O O . ILE B 1 68 ? 10.562 3.873 6.652 1 96.06 68 ILE B O 1
ATOM 1539 N N . VAL B 1 69 ? 11.023 6.016 6.426 1 93.19 69 VAL B N 1
ATOM 1540 C CA . VAL B 1 69 ? 12.461 5.77 6.402 1 93.19 69 VAL B CA 1
ATOM 1541 C C . VAL B 1 69 ? 13.109 6.371 7.648 1 93.19 69 VAL B C 1
ATOM 1543 O O . VAL B 1 69 ? 12.539 7.266 8.281 1 93.19 69 VAL B O 1
ATOM 1546 N N . LYS B 1 70 ? 14.289 5.773 7.871 1 89.56 70 LYS B N 1
ATOM 1547 C CA . LYS B 1 70 ? 15.047 6.316 8.992 1 89.56 70 LYS B CA 1
ATOM 1548 C C . LYS B 1 70 ? 15.32 7.805 8.805 1 89.56 70 LYS B C 1
ATOM 1550 O O . LYS B 1 70 ? 15.695 8.234 7.707 1 89.56 70 LYS B O 1
ATOM 1555 N N . GLY B 1 71 ? 15.156 8.586 9.875 1 88.25 71 GLY B N 1
ATOM 1556 C CA . GLY B 1 71 ? 15.461 10.008 9.828 1 88.25 71 GLY B CA 1
ATOM 1557 C C . GLY B 1 71 ? 14.305 10.852 9.328 1 88.25 71 GLY B C 1
ATOM 1558 O O . GLY B 1 71 ? 14.422 12.078 9.211 1 88.25 71 GLY B O 1
ATOM 1559 N N . LEU B 1 72 ? 13.25 10.219 9 1 93.44 72 LEU B N 1
ATOM 1560 C CA . LEU B 1 72 ? 12.062 10.977 8.609 1 93.44 72 LEU B CA 1
ATOM 1561 C C . LEU B 1 72 ? 11.672 11.977 9.695 1 93.44 72 LEU B C 1
ATOM 1563 O O . LEU B 1 72 ? 11.625 11.633 10.875 1 93.44 72 LEU B O 1
ATOM 1567 N N . LYS B 1 73 ? 11.414 13.211 9.289 1 94.12 73 LYS B N 1
ATOM 1568 C CA . LYS B 1 73 ? 11.016 14.25 10.234 1 94.12 73 LYS B CA 1
ATOM 1569 C C . LYS B 1 73 ? 9.5 14.344 10.344 1 94.12 73 LYS B C 1
ATOM 1571 O O . LYS B 1 73 ? 8.836 14.852 9.438 1 94.12 73 LYS B O 1
ATOM 1576 N N . TYR B 1 74 ? 9.109 13.914 11.422 1 97.06 74 TYR B N 1
ATOM 1577 C CA . TYR B 1 74 ? 7.684 13.898 11.727 1 97.06 74 TYR B CA 1
ATOM 1578 C C . TYR B 1 74 ? 7.32 15.031 12.68 1 97.06 74 TYR B C 1
ATOM 1580 O O . TYR B 1 74 ? 7.957 15.195 13.727 1 97.06 74 TYR B O 1
ATOM 1588 N N . ASN B 1 75 ? 6.246 15.836 12.266 1 97.81 75 ASN B N 1
ATOM 1589 C CA . ASN B 1 75 ? 5.867 17.016 13.031 1 97.81 75 ASN B CA 1
ATOM 1590 C C . ASN B 1 75 ? 4.371 17.031 13.336 1 97.81 75 ASN B C 1
ATOM 1592 O O . ASN B 1 75 ? 3.545 17.016 12.422 1 97.81 75 ASN B O 1
ATOM 1596 N N . GLN B 1 76 ? 4.078 17.047 14.602 1 98.25 76 GLN B N 1
ATOM 1597 C CA . GLN B 1 76 ? 2.689 17.234 15.016 1 98.25 76 GLN B CA 1
ATOM 1598 C C . GLN B 1 76 ? 2.332 18.719 15.086 1 98.25 76 GLN B C 1
ATOM 1600 O O . GLN B 1 76 ? 2.273 19.297 16.172 1 98.25 76 GLN B O 1
ATOM 1605 N N . ALA B 1 77 ? 1.988 19.281 13.938 1 98.12 77 ALA B N 1
ATOM 1606 C CA . ALA B 1 77 ? 1.806 20.734 13.805 1 98.12 77 ALA B CA 1
ATOM 1607 C C . ALA B 1 77 ? 0.662 21.219 14.688 1 98.12 77 ALA B C 1
ATOM 1609 O O . ALA B 1 77 ? 0.759 22.281 15.297 1 98.12 77 ALA B O 1
ATOM 1610 N N . THR B 1 78 ? -0.507 20.578 14.625 1 98.38 78 THR B N 1
ATOM 1611 C CA . THR B 1 78 ? -1.63 20.797 15.531 1 98.38 78 THR B CA 1
ATOM 1612 C C . THR B 1 78 ? -2.115 19.469 16.109 1 98.38 78 THR B C 1
ATOM 1614 O O . THR B 1 78 ? -1.667 18.391 15.703 1 98.38 78 THR B O 1
ATOM 1617 N N . PRO B 1 79 ? -3.004 19.5 17.094 1 98.44 79 PRO B N 1
ATOM 1618 C CA . PRO B 1 79 ? -3.527 18.266 17.688 1 98.44 79 PRO B CA 1
ATOM 1619 C C . PRO B 1 79 ? -4.195 17.359 16.656 1 98.44 79 PRO B C 1
ATOM 1621 O O . PRO B 1 79 ? -4.305 16.141 16.891 1 98.44 79 PRO B O 1
ATOM 1624 N N . THR B 1 80 ? -4.621 17.891 15.492 1 98.75 80 THR B N 1
ATOM 1625 C CA . THR B 1 80 ? -5.324 17.047 14.539 1 98.75 80 THR B CA 1
ATOM 1626 C C . THR B 1 80 ? -4.645 17.078 13.172 1 98.75 80 THR B C 1
ATOM 1628 O O . THR B 1 80 ? -5.141 16.5 12.203 1 98.75 80 THR B O 1
ATOM 1631 N N . PHE B 1 81 ? -3.533 17.812 13.125 1 98.62 81 PHE B N 1
ATOM 1632 C CA . PHE B 1 81 ? -2.836 17.922 11.852 1 98.62 81 PHE B CA 1
ATOM 1633 C C . PHE B 1 81 ? -1.354 17.609 12.016 1 98.62 81 PHE B C 1
ATOM 1635 O O . PHE B 1 81 ? -0.634 18.328 12.711 1 98.62 81 PHE B O 1
ATOM 1642 N N . HIS B 1 82 ? -0.908 16.531 11.367 1 98.88 82 HIS B N 1
ATOM 1643 C CA . HIS B 1 82 ? 0.491 16.109 11.375 1 98.88 82 HIS B CA 1
ATOM 1644 C C . HIS B 1 82 ? 1.094 16.172 9.977 1 98.88 82 HIS B C 1
ATOM 1646 O O . HIS B 1 82 ? 0.37 16.094 8.984 1 98.88 82 HIS B O 1
ATOM 1652 N N . GLN B 1 83 ? 2.336 16.375 9.953 1 98.38 83 GLN B N 1
ATOM 1653 C CA . GLN B 1 83 ? 2.975 16.484 8.648 1 98.38 83 GLN B CA 1
ATOM 1654 C C . GLN B 1 83 ? 4.395 15.922 8.68 1 98.38 83 GLN B C 1
ATOM 1656 O O . GLN B 1 83 ? 4.996 15.797 9.75 1 98.38 83 GLN B O 1
ATOM 1661 N N . TRP B 1 84 ? 4.91 15.484 7.562 1 97.25 84 TRP B N 1
ATOM 1662 C CA . TRP B 1 84 ? 6.305 15.094 7.379 1 97.25 84 TRP B CA 1
ATOM 1663 C C . TRP B 1 84 ? 6.793 15.445 5.98 1 97.25 84 TRP B C 1
ATOM 1665 O O . TRP B 1 84 ? 5.988 15.758 5.098 1 97.25 84 TRP B O 1
ATOM 1675 N N . ARG B 1 85 ? 8.078 15.547 5.863 1 93.31 85 ARG B N 1
ATOM 1676 C CA . ARG B 1 85 ? 8.664 15.961 4.594 1 93.31 85 ARG B CA 1
ATOM 1677 C C . ARG B 1 85 ? 9.695 14.953 4.109 1 93.31 85 ARG B C 1
ATOM 1679 O O . ARG B 1 85 ? 10.453 14.406 4.91 1 93.31 85 ARG B O 1
ATOM 1686 N N . ASP B 1 86 ? 9.547 14.602 2.789 1 87.62 86 ASP B N 1
ATOM 1687 C CA . ASP B 1 86 ? 10.68 13.938 2.15 1 87.62 86 ASP B CA 1
ATOM 1688 C C . ASP B 1 86 ? 11.398 14.867 1.184 1 87.62 86 ASP B C 1
ATOM 1690 O O . ASP B 1 86 ? 11.266 16.094 1.281 1 87.62 86 ASP B O 1
ATOM 1694 N N . ALA B 1 87 ? 12.352 14.383 0.297 1 82.56 87 ALA B N 1
ATOM 1695 C CA . ALA B 1 87 ? 13.18 15.203 -0.582 1 82.56 87 ALA B CA 1
ATOM 1696 C C . ALA B 1 87 ? 12.32 16.031 -1.523 1 82.56 87 ALA B C 1
ATOM 1698 O O . ALA B 1 87 ? 12.703 17.141 -1.902 1 82.56 87 ALA B O 1
ATOM 1699 N N . ARG B 1 88 ? 11.125 15.641 -1.769 1 82 88 ARG B N 1
ATOM 1700 C CA . ARG B 1 88 ? 10.367 16.234 -2.863 1 82 88 ARG B CA 1
ATOM 1701 C C . ARG B 1 88 ? 9.07 16.859 -2.355 1 82 88 ARG B C 1
ATOM 1703 O O . ARG B 1 88 ? 8.586 17.844 -2.916 1 82 88 ARG B O 1
ATOM 1710 N N . GLN B 1 89 ? 8.562 16.344 -1.252 1 88.44 89 GLN B N 1
ATOM 1711 C CA . GLN B 1 89 ? 7.18 16.688 -0.936 1 88.44 89 GLN B CA 1
ATOM 1712 C C . GLN B 1 89 ? 6.965 16.781 0.573 1 88.44 89 GLN B C 1
ATOM 1714 O O . GLN B 1 89 ? 7.66 16.109 1.343 1 88.44 89 GLN B O 1
ATOM 1719 N N . VAL B 1 90 ? 6.102 17.719 0.931 1 95.06 90 VAL B N 1
ATOM 1720 C CA . VAL B 1 90 ? 5.605 17.75 2.303 1 95.06 90 VAL B CA 1
ATOM 1721 C C . VAL B 1 90 ? 4.211 17.141 2.367 1 95.06 90 VAL B C 1
ATOM 1723 O O . VAL B 1 90 ? 3.301 17.562 1.654 1 95.06 90 VAL B O 1
ATOM 1726 N N . TYR B 1 91 ? 4.086 16.156 3.229 1 96.06 91 TYR B N 1
ATOM 1727 C CA . TYR B 1 91 ? 2.814 15.461 3.395 1 96.06 91 TYR B CA 1
ATOM 1728 C C . TYR B 1 91 ? 2.109 15.914 4.668 1 96.06 91 TYR B C 1
ATOM 1730 O O . TYR B 1 91 ? 2.758 16.219 5.672 1 96.06 91 TYR B O 1
ATOM 1738 N N . GLY B 1 92 ? 0.805 15.883 4.586 1 97.62 92 GLY B N 1
ATOM 1739 C CA . GLY B 1 92 ? -0.001 16.219 5.746 1 97.62 92 GLY B CA 1
ATOM 1740 C C . GLY B 1 92 ? -1.206 15.312 5.922 1 97.62 92 GLY B C 1
ATOM 1741 O O . GLY B 1 92 ? -1.842 14.922 4.941 1 97.62 92 GLY B O 1
ATOM 1742 N N . LEU B 1 93 ? -1.48 15.016 7.164 1 98.31 93 LEU B N 1
ATOM 1743 C CA . LEU B 1 93 ? -2.693 14.305 7.551 1 98.31 93 LEU B CA 1
ATOM 1744 C C . LEU B 1 93 ? -3.555 15.156 8.477 1 98.31 93 LEU B C 1
ATOM 1746 O O . LEU B 1 93 ? -3.086 15.602 9.531 1 98.31 93 LEU B O 1
ATOM 1750 N N . ASN B 1 94 ? -4.75 15.391 8.008 1 98.5 94 ASN B N 1
ATOM 1751 C CA . ASN B 1 94 ? -5.75 16.031 8.852 1 98.5 94 ASN B CA 1
ATOM 1752 C C . ASN B 1 94 ? -6.719 15.016 9.445 1 98.5 94 ASN B C 1
ATOM 1754 O O . ASN B 1 94 ? -7.656 14.578 8.781 1 98.5 94 ASN B O 1
ATOM 1758 N N . PHE B 1 95 ? -6.512 14.758 10.766 1 98.69 95 PHE B N 1
ATOM 1759 C CA . PHE B 1 95 ? -7.207 13.648 11.414 1 98.69 95 PHE B CA 1
ATOM 1760 C C . PHE B 1 95 ? -8.609 14.062 11.828 1 98.69 95 PHE B C 1
ATOM 1762 O O . PHE B 1 95 ? -8.867 15.242 12.086 1 98.69 95 PHE B O 1
ATOM 1769 N N . ALA B 1 96 ? -9.508 13.023 11.891 1 98.25 96 ALA B N 1
ATOM 1770 C CA . ALA B 1 96 ? -10.906 13.25 12.25 1 98.25 96 ALA B CA 1
ATOM 1771 C C . ALA B 1 96 ? -11.031 13.648 13.719 1 98.25 96 ALA B C 1
ATOM 1773 O O . ALA B 1 96 ? -12.031 14.242 14.125 1 98.25 96 ALA B O 1
ATOM 1774 N N . SER B 1 97 ? -10.055 13.258 14.555 1 98.62 97 SER B N 1
ATOM 1775 C CA . SER B 1 97 ? -10.078 13.594 15.969 1 98.62 97 SER B CA 1
ATOM 1776 C C . SER B 1 97 ? -8.672 13.594 16.562 1 98.62 97 SER B C 1
ATOM 1778 O O . SER B 1 97 ? -7.738 13.062 15.961 1 98.62 97 SER B O 1
ATOM 1780 N N . LYS B 1 98 ? -8.625 14.227 17.781 1 98.44 98 LYS B N 1
ATOM 1781 C CA . LYS B 1 98 ? -7.359 14.227 18.5 1 98.44 98 LYS B CA 1
ATOM 1782 C C . LYS B 1 98 ? -6.938 12.812 18.875 1 98.44 98 LYS B C 1
ATOM 1784 O O . LYS B 1 98 ? -5.75 12.484 18.875 1 98.44 98 LYS B O 1
ATOM 1789 N N . GLU B 1 99 ? -7.926 12.023 19.156 1 98.5 99 GLU B N 1
ATOM 1790 C CA . GLU B 1 99 ? -7.66 10.641 19.547 1 98.5 99 GLU B CA 1
ATOM 1791 C C . GLU B 1 99 ? -7.031 9.859 18.391 1 98.5 99 GLU B C 1
ATOM 1793 O O . GLU B 1 99 ? -6.055 9.133 18.594 1 98.5 99 GLU B O 1
ATOM 1798 N N . GLU B 1 100 ? -7.559 10.086 17.266 1 98.38 100 GLU B N 1
ATOM 1799 C CA . GLU B 1 100 ? -7.023 9.406 16.078 1 98.38 100 GLU B CA 1
ATOM 1800 C C . GLU B 1 100 ? -5.621 9.906 15.75 1 98.38 100 GLU B C 1
ATOM 1802 O O . GLU B 1 100 ? -4.746 9.125 15.383 1 98.38 100 GLU B O 1
ATOM 1807 N N . ALA B 1 101 ? -5.434 11.164 15.938 1 98.81 101 ALA B N 1
ATOM 1808 C CA . ALA B 1 101 ? -4.113 11.75 15.711 1 98.81 101 ALA B CA 1
ATOM 1809 C C . ALA B 1 101 ? -3.082 11.164 16.672 1 98.81 101 ALA B C 1
ATOM 1811 O O . ALA B 1 101 ? -1.968 10.828 16.266 1 98.81 101 ALA B O 1
ATOM 1812 N N . THR B 1 102 ? -3.463 11.016 17.859 1 98.62 102 THR B N 1
ATOM 1813 C CA . THR B 1 102 ? -2.574 10.492 18.891 1 98.62 102 THR B CA 1
ATOM 1814 C C . THR B 1 102 ? -2.248 9.023 18.625 1 98.62 102 THR B C 1
ATOM 1816 O O . THR B 1 102 ? -1.096 8.602 18.75 1 98.62 102 THR B O 1
ATOM 1819 N N . THR B 1 103 ? -3.211 8.289 18.281 1 98.44 103 THR B N 1
ATOM 1820 C CA . THR B 1 103 ? -3.006 6.891 17.938 1 98.44 103 THR B CA 1
ATOM 1821 C C . THR B 1 103 ? -1.989 6.75 16.812 1 98.44 103 THR B C 1
ATOM 1823 O O . THR B 1 103 ? -1.07 5.934 16.891 1 98.44 103 THR B O 1
ATOM 1826 N N . PHE B 1 104 ? -2.154 7.594 15.82 1 98.62 104 PHE B N 1
ATOM 1827 C CA . PHE B 1 104 ? -1.264 7.555 14.672 1 98.62 104 PHE B CA 1
ATOM 1828 C C . PHE B 1 104 ? 0.146 7.984 15.062 1 98.62 104 PHE B C 1
ATOM 1830 O O . PHE B 1 104 ? 1.124 7.336 14.688 1 98.62 104 PHE B O 1
ATOM 1837 N N . SER B 1 105 ? 0.236 9 15.789 1 98.56 105 SER B N 1
ATOM 1838 C CA . SER B 1 105 ? 1.554 9.508 16.156 1 98.56 105 SER B CA 1
ATOM 1839 C C . SER B 1 105 ? 2.32 8.492 17 1 98.56 105 SER B C 1
ATOM 1841 O O . SER B 1 105 ? 3.531 8.32 16.828 1 98.56 105 SER B O 1
ATOM 1843 N N . ASN B 1 106 ? 1.62 7.816 17.906 1 98.25 106 ASN B N 1
ATOM 1844 C CA . ASN B 1 106 ? 2.271 6.781 18.703 1 98.25 106 ASN B CA 1
ATOM 1845 C C . ASN B 1 106 ? 2.879 5.695 17.828 1 98.25 106 ASN B C 1
ATOM 1847 O O . ASN B 1 106 ? 4.023 5.289 18.031 1 98.25 106 ASN B O 1
ATOM 1851 N N . ALA B 1 107 ? 2.152 5.289 16.875 1 98.12 107 ALA B N 1
ATOM 1852 C CA . ALA B 1 107 ? 2.623 4.25 15.961 1 98.12 107 ALA B CA 1
ATOM 1853 C C . ALA B 1 107 ? 3.736 4.773 15.062 1 98.12 107 ALA B C 1
ATOM 1855 O O . ALA B 1 107 ? 4.699 4.062 14.781 1 98.12 107 ALA B O 1
ATOM 1856 N N . MET B 1 108 ? 3.57 6.023 14.648 1 97.75 108 MET B N 1
ATOM 1857 C CA . MET B 1 108 ? 4.574 6.652 13.789 1 97.75 108 MET B CA 1
ATOM 1858 C C . MET B 1 108 ? 5.914 6.758 14.516 1 97.75 108 MET B C 1
ATOM 1860 O O . MET B 1 108 ? 6.953 6.391 13.969 1 97.75 108 MET B O 1
ATOM 1864 N N . LEU B 1 109 ? 5.871 7.176 15.703 1 96 109 LEU B N 1
ATOM 1865 C CA . LEU B 1 109 ? 7.082 7.305 16.5 1 96 109 LEU B CA 1
ATOM 1866 C C . LEU B 1 109 ? 7.695 5.938 16.781 1 96 109 LEU B C 1
ATOM 1868 O O . LEU B 1 109 ? 8.922 5.793 16.797 1 96 109 LEU B O 1
ATOM 1872 N N . PHE B 1 110 ? 6.859 5.023 17.047 1 95.69 110 PHE B N 1
ATOM 1873 C CA . PHE B 1 110 ? 7.34 3.654 17.219 1 95.69 110 PHE B CA 1
ATOM 1874 C C . PHE B 1 110 ? 8.086 3.189 15.969 1 95.69 110 PHE B C 1
ATOM 1876 O O . PHE B 1 110 ? 9.18 2.637 16.062 1 95.69 110 PHE B O 1
ATOM 1883 N N . ALA B 1 111 ? 7.531 3.395 14.797 1 96.25 111 ALA B N 1
ATOM 1884 C CA . ALA B 1 111 ? 8.125 2.973 13.531 1 96.25 111 ALA B CA 1
ATOM 1885 C C . ALA B 1 111 ? 9.453 3.678 13.281 1 96.25 111 ALA B C 1
ATOM 1887 O O . ALA B 1 111 ? 10.414 3.061 12.82 1 96.25 111 ALA B O 1
ATOM 1888 N N . LEU B 1 112 ? 9.539 4.965 13.641 1 94.94 112 LEU B N 1
ATOM 1889 C CA . LEU B 1 112 ? 10.758 5.742 13.445 1 94.94 112 LEU B CA 1
ATOM 1890 C C . LEU B 1 112 ? 11.867 5.25 14.359 1 94.94 112 LEU B C 1
ATOM 1892 O O . LEU B 1 112 ? 13.039 5.258 13.977 1 94.94 112 LEU B O 1
ATOM 1896 N N . ASN B 1 113 ? 11.555 4.793 15.484 1 91.75 113 ASN B N 1
ATOM 1897 C CA . ASN B 1 113 ? 12.531 4.34 16.469 1 91.75 113 ASN B CA 1
ATOM 1898 C C . ASN B 1 113 ? 12.961 2.902 16.219 1 91.75 113 ASN B C 1
ATOM 1900 O O . ASN B 1 113 ? 13.984 2.455 16.734 1 91.75 113 ASN B O 1
ATOM 1904 N N . ALA B 1 114 ? 12.156 2.219 15.484 1 86.31 114 ALA B N 1
ATOM 1905 C CA . ALA B 1 114 ? 12.5 0.835 15.172 1 86.31 114 ALA B CA 1
ATOM 1906 C C . ALA B 1 114 ? 13.766 0.771 14.312 1 86.31 114 ALA B C 1
ATOM 1908 O O . ALA B 1 114 ? 14.469 -0.244 14.305 1 86.31 114 ALA B O 1
ATOM 1909 N N . TYR B 1 115 ? 14 1.845 13.523 1 73.56 115 TYR B N 1
ATOM 1910 C CA . TYR B 1 115 ? 15.219 1.916 12.719 1 73.56 115 TYR B CA 1
ATOM 1911 C C . TYR B 1 115 ? 16.422 2.27 13.586 1 73.56 115 TYR B C 1
ATOM 1913 O O . TYR B 1 115 ? 17.562 2.068 13.172 1 73.56 115 TYR B O 1
ATOM 1921 N N . SER B 1 116 ? 16.266 2.836 14.695 1 63 116 SER B N 1
ATOM 1922 C CA . SER B 1 116 ? 17.375 3.211 15.57 1 63 116 SER B CA 1
ATOM 1923 C C . SER B 1 116 ? 18.125 1.983 16.062 1 63 116 SER B C 1
ATOM 1925 O O . SER B 1 116 ? 17.531 0.961 16.391 1 63 116 SER B O 1
ATOM 1927 N N . PRO B 1 117 ? 19.469 1.831 15.672 1 50.31 117 PRO B N 1
ATOM 1928 C CA . PRO B 1 117 ? 20.328 0.746 16.172 1 50.31 117 PRO B CA 1
ATOM 1929 C C . PRO B 1 117 ? 20 0.348 17.609 1 50.31 117 PRO B C 1
ATOM 1931 O O . PRO B 1 117 ? 19.781 1.216 18.453 1 50.31 117 PRO B O 1
ATOM 1934 N N . GLY B 1 118 ? 19.219 -0.569 17.984 1 43.47 118 GLY B N 1
ATOM 1935 C CA . GLY B 1 118 ? 19.516 -1.059 19.312 1 43.47 118 GLY B CA 1
ATOM 1936 C C . GLY B 1 118 ? 20.953 -0.791 19.734 1 43.47 118 GLY B C 1
ATOM 1937 O O . GLY B 1 118 ? 21.828 -0.559 18.891 1 43.47 118 GLY B O 1
ATOM 1938 N N . GLY B 1 119 ? 21.344 -0.306 20.953 1 37.91 119 GLY B N 1
ATOM 1939 C CA . GLY B 1 119 ? 22.672 -0.525 21.516 1 37.91 119 GLY B CA 1
ATOM 1940 C C . GLY B 1 119 ? 23.328 -1.805 21.031 1 37.91 119 GLY B C 1
ATOM 1941 O O . GLY B 1 119 ? 22.641 -2.75 20.641 1 37.91 119 GLY B O 1
ATOM 1942 N N . ASP B 1 120 ? 24.641 -1.913 20.703 1 36.41 120 ASP B N 1
ATOM 1943 C CA . ASP B 1 120 ? 25.672 -2.939 20.859 1 36.41 120 ASP B CA 1
ATOM 1944 C C . ASP B 1 120 ? 25.359 -3.873 22.016 1 36.41 120 ASP B C 1
ATOM 1946 O O . ASP B 1 120 ? 25.438 -3.477 23.188 1 36.41 120 ASP B O 1
ATOM 1950 N N . ARG B 1 121 ? 24.484 -4.582 22.172 1 33.75 121 ARG B N 1
ATOM 1951 C CA . ARG B 1 121 ? 24.797 -5.664 23.109 1 33.75 121 ARG B CA 1
ATOM 1952 C C . ARG B 1 121 ? 26.25 -6.129 22.938 1 33.75 121 ARG B C 1
ATOM 1954 O O . ARG B 1 121 ? 26.641 -6.539 21.844 1 33.75 121 ARG B O 1
ATOM 1961 N N . VAL B 1 122 ? 27.266 -5.5 23.594 1 36.59 122 VAL B N 1
ATOM 1962 C CA . VAL B 1 122 ? 28.656 -5.863 23.859 1 36.59 122 VAL B CA 1
ATOM 1963 C C . VAL B 1 122 ? 28.797 -7.379 23.812 1 36.59 122 VAL B C 1
ATOM 1965 O O . VAL B 1 122 ? 28.125 -8.102 24.547 1 36.59 122 VAL B O 1
ATOM 1968 N N . CYS B 1 123 ? 29.125 -7.965 22.828 1 32.53 123 CYS B N 1
ATOM 1969 C CA . CYS B 1 123 ? 29.781 -9.258 23.031 1 32.53 123 CYS B CA 1
ATOM 1970 C C . CYS B 1 123 ? 30.703 -9.227 24.234 1 32.53 123 CYS B C 1
ATOM 1972 O O . CYS B 1 123 ? 31.453 -8.266 24.422 1 32.53 123 CYS B O 1
ATOM 1974 N N . PRO B 1 124 ? 30.25 -9.789 25.422 1 34.56 124 PRO B N 1
ATOM 1975 C CA . PRO B 1 124 ? 31.344 -9.812 26.391 1 34.56 124 PRO B CA 1
ATOM 1976 C C . PRO B 1 124 ? 32.719 -10 25.734 1 34.56 124 PRO B C 1
ATOM 1978 O O . PRO B 1 124 ? 32.844 -10.812 24.812 1 34.56 124 PRO B O 1
ATOM 1981 N N . SER B 1 125 ? 33.594 -9.109 25.844 1 24.84 125 SER B N 1
ATOM 1982 C CA . SER B 1 125 ? 35 -9.508 25.703 1 24.84 125 SER B CA 1
ATOM 1983 C C . SER B 1 125 ? 35.344 -10.586 26.719 1 24.84 125 SER B C 1
ATOM 1985 O O . SER B 1 125 ? 34.906 -10.562 27.859 1 24.84 125 SER B O 1
#

Secondary structure (DSSP, 8-state):
----SEEEEEEEEEEEEEEETTTTEEEESSTT--S-EEEEEEEETTTTEEEEEEEETTT--EEEEEEE-TT-EEEEEETTEEEEE-SS-EEEEEESSHHHHHHHHHHHHHHHHHTS---------/----SEEEEEEEEEEEEEEETTTTEEEESSTT--S-EEEEEEEETTTTEEEEEEEETTT--EEEEEEE-TT-EEEEEETTEEEEE-SS-EEEEEESSHHHHHHHHHHHHHHHHHTS---------